Protein AF-B4JE63-F1 (afdb_monomer_lite)

Structure (mmCIF, N/CA/C/O backbone):
data_AF-B4JE63-F1
#
_entry.id   AF-B4JE63-F1
#
loop_
_atom_site.group_PDB
_atom_site.id
_atom_site.type_symbol
_atom_site.label_atom_id
_atom_site.label_alt_id
_atom_site.label_comp_id
_atom_site.label_asym_id
_atom_site.label_entity_id
_atom_site.label_seq_id
_atom_site.pdbx_PDB_ins_code
_atom_site.Cartn_x
_atom_site.Cartn_y
_atom_site.Cartn_z
_atom_site.occupancy
_atom_site.B_iso_or_equiv
_atom_site.auth_seq_id
_atom_site.auth_comp_id
_atom_site.auth_asym_id
_atom_site.auth_atom_id
_atom_site.pdbx_PDB_model_num
ATOM 1 N N . MET A 1 1 ? -32.930 36.667 77.427 1.00 35.84 1 MET A N 1
ATOM 2 C CA . MET A 1 1 ? -31.926 37.657 76.983 1.00 35.84 1 MET A CA 1
ATOM 3 C C . MET A 1 1 ? -30.829 36.898 76.261 1.00 35.84 1 MET A C 1
ATOM 5 O O . MET A 1 1 ? -30.054 36.221 76.918 1.00 35.84 1 MET A O 1
ATOM 9 N N . CYS A 1 2 ? -30.830 36.938 74.930 1.00 27.70 2 CYS A N 1
ATOM 10 C CA . CYS A 1 2 ? -29.772 36.383 74.087 1.00 27.70 2 CYS A CA 1
ATOM 11 C C . CYS A 1 2 ? -29.429 37.440 73.035 1.00 27.70 2 CYS A C 1
ATOM 13 O O . CYS A 1 2 ? -30.299 37.843 72.266 1.00 27.70 2 CYS A O 1
ATOM 15 N N . GLU A 1 3 ? -28.185 37.909 73.055 1.00 35.44 3 GLU A N 1
ATOM 16 C CA . GLU A 1 3 ? -27.579 38.720 72.002 1.00 35.44 3 GLU A CA 1
ATOM 17 C C . GLU A 1 3 ? -27.149 37.821 70.841 1.00 35.44 3 GLU A C 1
ATOM 19 O O . GLU A 1 3 ? -26.606 36.743 71.072 1.00 35.44 3 GLU A O 1
ATOM 24 N N . PHE A 1 4 ? -27.312 38.288 69.602 1.00 34.25 4 PHE A N 1
ATOM 25 C CA . PHE A 1 4 ? -26.465 37.869 68.485 1.00 34.25 4 PHE A CA 1
ATOM 26 C C . PHE A 1 4 ? -26.417 38.984 67.436 1.00 34.25 4 PHE A C 1
ATOM 28 O O . PHE A 1 4 ? -27.366 39.211 66.691 1.00 34.25 4 PHE A O 1
ATOM 35 N N . GLY A 1 5 ? -25.286 39.686 67.383 1.00 36.25 5 GLY A N 1
ATOM 36 C CA . GLY A 1 5 ? -24.879 40.435 66.202 1.00 36.25 5 GLY A CA 1
ATOM 37 C C . GLY A 1 5 ? -24.153 39.519 65.217 1.00 36.25 5 GLY A C 1
ATOM 38 O O . GLY A 1 5 ? -23.464 38.587 65.631 1.00 36.25 5 GLY A O 1
ATOM 39 N N . ARG A 1 6 ? -24.230 39.821 63.916 1.00 39.59 6 ARG A N 1
ATOM 40 C CA . ARG A 1 6 ? -23.088 39.628 63.011 1.00 39.59 6 ARG A CA 1
ATOM 41 C C . ARG A 1 6 ? -23.204 40.462 61.741 1.00 39.59 6 ARG A C 1
ATOM 43 O O . ARG A 1 6 ? -24.167 40.390 60.990 1.00 39.59 6 ARG A O 1
ATOM 50 N N . SER A 1 7 ? -22.143 41.239 61.569 1.00 36.53 7 SER A N 1
ATOM 51 C CA . SER A 1 7 ? -21.763 42.049 60.426 1.00 36.53 7 SER A CA 1
ATOM 52 C C . SER A 1 7 ? -21.379 41.177 59.224 1.00 36.53 7 SER A C 1
ATOM 54 O O . SER A 1 7 ? -20.705 40.153 59.359 1.00 36.53 7 SER A O 1
ATOM 56 N N . THR A 1 8 ? -21.817 41.625 58.052 1.00 41.09 8 THR A N 1
ATOM 57 C CA . THR A 1 8 ? -21.417 41.215 56.704 1.00 41.09 8 THR A CA 1
ATOM 58 C C . THR A 1 8 ? -19.898 41.151 56.536 1.00 41.09 8 THR A C 1
ATOM 60 O O . THR A 1 8 ? -19.200 42.147 56.714 1.00 41.09 8 THR A O 1
ATOM 63 N N . ARG A 1 9 ? -19.383 39.999 56.089 1.00 36.38 9 ARG A N 1
ATOM 64 C CA . ARG A 1 9 ? -18.057 39.890 55.467 1.00 36.38 9 ARG A CA 1
ATOM 65 C C . ARG A 1 9 ? -18.210 39.302 54.068 1.00 36.38 9 ARG A C 1
ATOM 67 O O . ARG A 1 9 ? -18.512 38.125 53.913 1.00 36.38 9 ARG A O 1
ATOM 74 N N . CYS A 1 10 ? -18.006 40.157 53.070 1.00 33.03 10 CYS A N 1
ATOM 75 C CA . CYS A 1 10 ? -17.779 39.774 51.682 1.00 33.03 10 CYS A CA 1
ATOM 76 C C . CYS A 1 10 ? -16.473 38.970 51.615 1.00 33.03 10 CYS A C 1
ATOM 78 O O . CYS A 1 10 ? -15.406 39.512 51.901 1.00 33.03 10 CYS A O 1
ATOM 80 N N . ILE A 1 11 ? -16.547 37.688 51.260 1.00 39.56 11 ILE A N 1
ATOM 81 C CA . ILE A 1 11 ? -15.373 36.899 50.884 1.00 39.56 11 ILE A CA 1
ATOM 82 C C . ILE A 1 11 ? -15.254 37.022 49.367 1.00 39.56 11 ILE A C 1
ATOM 84 O O . ILE A 1 11 ? -15.986 36.374 48.625 1.00 39.56 11 ILE A O 1
ATOM 88 N N . ILE A 1 12 ? -14.348 37.884 48.904 1.00 38.75 12 ILE A N 1
ATOM 89 C CA . ILE A 1 12 ? -13.891 37.864 47.514 1.00 38.75 12 ILE A CA 1
ATOM 90 C C . ILE A 1 12 ? -12.957 36.657 47.406 1.00 38.75 12 ILE A C 1
ATOM 92 O O . ILE A 1 12 ? -11.773 36.737 47.725 1.00 38.75 12 ILE A O 1
ATOM 96 N N . GLY A 1 13 ? -13.514 35.502 47.046 1.00 33.31 13 GLY A N 1
ATOM 97 C CA . GLY A 1 13 ? -12.731 34.327 46.689 1.00 33.31 13 GLY A CA 1
ATOM 98 C C . GLY A 1 13 ? -12.093 34.557 45.325 1.00 33.31 13 GLY A C 1
ATOM 99 O O . GLY A 1 13 ? -12.781 34.509 44.309 1.00 33.31 13 GLY A O 1
ATOM 100 N N . ALA A 1 14 ? -10.789 34.826 45.293 1.00 36.97 14 ALA A N 1
ATOM 101 C CA . ALA A 1 14 ? -10.017 34.777 44.060 1.00 36.97 14 ALA A CA 1
ATOM 102 C C . ALA A 1 14 ? -9.950 33.313 43.596 1.00 36.97 14 ALA A C 1
ATOM 104 O O . ALA A 1 14 ? -9.167 32.513 44.107 1.00 36.97 14 ALA A O 1
ATOM 105 N N . MET A 1 15 ? -10.820 32.952 42.657 1.00 33.91 15 MET A N 1
ATOM 106 C CA . MET A 1 15 ? -10.769 31.678 41.955 1.00 33.91 15 MET A CA 1
ATOM 107 C C . MET A 1 15 ? -9.581 31.741 40.989 1.00 33.91 15 MET A C 1
ATOM 109 O O . MET A 1 15 ? -9.674 32.318 39.908 1.00 33.91 15 MET A O 1
ATOM 113 N N . VAL A 1 16 ? -8.432 31.205 41.403 1.00 35.75 16 VAL A N 1
ATOM 114 C CA . VAL A 1 16 ? -7.293 30.988 40.505 1.00 35.75 16 VAL A CA 1
ATOM 115 C C . VAL A 1 16 ? -7.683 29.851 39.567 1.00 35.75 16 VAL A C 1
ATOM 117 O O . VAL A 1 16 ? -7.526 28.675 39.885 1.00 35.75 16 VAL A O 1
ATOM 120 N N . ILE A 1 17 ? -8.250 30.206 38.417 1.00 37.00 17 ILE A N 1
ATOM 121 C CA . ILE A 1 17 ? -8.388 29.285 37.294 1.00 37.00 17 ILE A CA 1
ATOM 122 C C . ILE A 1 17 ? -6.972 29.081 36.757 1.00 37.00 17 ILE A C 1
ATOM 124 O O . ILE A 1 17 ? -6.440 29.922 36.033 1.00 37.00 17 ILE A O 1
ATOM 128 N N . VAL A 1 18 ? -6.342 27.971 37.141 1.00 36.38 18 VAL A N 1
ATOM 129 C CA . VAL A 1 18 ? -5.177 27.460 36.420 1.00 36.38 18 VAL A CA 1
ATOM 130 C C . VAL A 1 18 ? -5.700 26.993 35.068 1.00 36.38 18 VAL A C 1
ATOM 132 O O . VAL A 1 18 ? -6.179 25.870 34.923 1.00 36.38 18 VAL A O 1
ATOM 135 N N . ILE A 1 19 ? -5.664 27.884 34.078 1.00 40.09 19 ILE A N 1
ATOM 136 C CA . ILE A 1 19 ? -5.787 27.498 32.676 1.00 40.09 19 ILE A CA 1
ATOM 137 C C . ILE A 1 19 ? -4.536 26.668 32.392 1.00 40.09 19 ILE A C 1
ATOM 139 O O . ILE A 1 19 ? -3.473 27.207 32.092 1.00 40.09 19 ILE A O 1
ATOM 143 N N . SER A 1 20 ? -4.635 25.348 32.563 1.00 40.28 20 SER A N 1
ATOM 144 C CA . SER A 1 20 ? -3.648 24.445 31.984 1.00 40.28 20 SER A CA 1
ATOM 145 C C . SER A 1 20 ? -3.706 24.681 30.483 1.00 40.28 20 SER A C 1
ATOM 147 O O . SER A 1 20 ? -4.731 24.430 29.853 1.00 40.28 20 SER A O 1
ATOM 149 N N . LEU A 1 21 ? -2.639 25.257 29.934 1.00 42.31 21 LEU A N 1
ATOM 150 C CA . LEU A 1 21 ? -2.463 25.486 28.507 1.00 42.31 21 LEU A CA 1
ATOM 151 C C . LEU A 1 21 ? -2.421 24.122 27.802 1.00 42.31 21 LEU A C 1
ATOM 153 O O . LEU A 1 21 ? -1.356 23.568 27.549 1.00 42.31 21 LEU A O 1
ATOM 157 N N . THR A 1 22 ? -3.583 23.565 27.474 1.00 47.81 22 THR A N 1
ATOM 158 C CA . THR A 1 22 ? -3.716 22.314 26.709 1.00 47.81 22 THR A CA 1
ATOM 159 C C . THR A 1 22 ? -3.302 22.474 25.241 1.00 47.81 22 THR A C 1
ATOM 161 O O . THR A 1 22 ? -3.228 21.489 24.513 1.00 47.81 22 THR A O 1
ATOM 164 N N . GLY A 1 23 ? -2.943 23.689 24.804 1.00 42.22 23 GLY A N 1
ATOM 165 C CA . GLY A 1 23 ? -2.419 23.955 23.460 1.00 42.22 23 GLY A CA 1
ATOM 166 C C . GLY A 1 23 ? -1.037 23.345 23.181 1.00 42.22 23 GLY A C 1
ATOM 167 O O . GLY A 1 23 ? -0.763 22.976 22.042 1.00 42.22 23 GLY A O 1
ATOM 168 N N . ALA A 1 24 ? -0.195 23.154 24.206 1.00 41.38 24 ALA A N 1
ATOM 169 C CA . ALA A 1 24 ? 1.194 22.704 24.031 1.00 41.38 24 ALA A CA 1
ATOM 170 C C . ALA A 1 24 ? 1.335 21.211 23.671 1.00 41.38 24 ALA A C 1
ATOM 172 O O . ALA A 1 24 ? 2.295 20.819 23.011 1.00 41.38 24 ALA A O 1
ATOM 173 N N . GLN A 1 25 ? 0.376 20.366 24.067 1.00 49.88 25 GLN A N 1
ATOM 174 C CA . GLN A 1 25 ? 0.436 18.930 23.764 1.00 49.88 25 GLN A CA 1
ATOM 175 C C . GLN A 1 25 ? 0.272 18.642 22.269 1.00 49.88 25 GLN A C 1
ATOM 177 O O . GLN A 1 25 ? 0.862 17.692 21.763 1.00 49.88 25 GLN A O 1
ATOM 182 N N . SER A 1 26 ? -0.513 19.452 21.550 1.00 55.81 26 SER A N 1
ATOM 183 C CA . SER A 1 26 ? -0.766 19.225 20.124 1.00 55.81 26 SER A CA 1
ATOM 184 C C . SER A 1 26 ? 0.495 19.405 19.271 1.00 55.81 26 SER A C 1
ATOM 186 O O . SER A 1 26 ? 0.793 18.533 18.460 1.00 55.81 26 SER A O 1
ATOM 188 N N . GLU A 1 27 ? 1.280 20.457 19.526 1.00 59.53 27 GLU A N 1
ATOM 189 C CA . GLU A 1 27 ? 2.520 20.747 18.795 1.00 59.53 27 GLU A CA 1
ATOM 190 C C . GLU A 1 27 ? 3.630 19.729 19.075 1.00 59.53 27 GLU A C 1
ATOM 192 O O . GLU A 1 27 ? 4.448 19.439 18.204 1.00 59.53 27 GLU A O 1
ATOM 197 N N . GLN A 1 28 ? 3.654 19.143 20.274 1.00 71.06 28 GLN A N 1
ATOM 198 C CA . GLN A 1 28 ? 4.667 18.153 20.628 1.00 71.06 28 GLN A CA 1
ATOM 199 C C . GLN A 1 28 ? 4.439 16.805 19.925 1.00 71.06 28 GLN A C 1
ATOM 201 O O . GLN A 1 28 ? 5.413 16.141 19.570 1.00 71.06 28 GLN A O 1
ATOM 206 N N . ARG A 1 29 ? 3.177 16.418 19.673 1.00 80.00 29 ARG A N 1
ATOM 207 C CA . ARG A 1 29 ? 2.824 15.128 19.040 1.00 80.00 29 ARG A CA 1
ATOM 208 C C . ARG A 1 29 ? 3.301 14.989 17.599 1.00 80.00 29 ARG A C 1
ATOM 210 O O . ARG A 1 29 ? 3.510 13.874 17.134 1.00 80.00 29 ARG A O 1
ATOM 217 N N . TYR A 1 30 ? 3.499 16.100 16.904 1.00 82.62 30 TYR A N 1
ATOM 218 C CA . TYR A 1 30 ? 4.063 16.121 15.556 1.00 82.62 30 TYR A CA 1
ATOM 219 C C . TYR A 1 30 ? 5.505 15.594 15.503 1.00 82.62 30 TYR A C 1
ATOM 221 O O . TYR A 1 30 ? 5.925 15.013 14.508 1.00 82.62 30 TYR A O 1
ATOM 229 N N . LYS A 1 31 ? 6.238 15.699 16.616 1.00 86.94 31 LYS A N 1
ATOM 230 C CA . LYS A 1 31 ? 7.612 15.195 16.751 1.00 86.94 31 LYS A CA 1
ATOM 231 C C . LYS A 1 31 ? 7.687 13.783 17.325 1.00 86.94 31 LYS A C 1
ATOM 233 O O . LYS A 1 31 ? 8.772 13.325 17.663 1.00 86.94 31 LYS A O 1
ATOM 238 N N . TRP A 1 32 ? 6.553 13.119 17.529 1.00 88.38 32 TRP A N 1
ATOM 239 C CA . TRP A 1 32 ? 6.537 11.786 18.119 1.00 88.38 32 TRP A CA 1
ATOM 240 C C . TRP A 1 32 ? 6.846 10.725 17.074 1.00 88.38 32 TRP A C 1
ATOM 242 O O . TRP A 1 32 ? 6.276 10.705 15.983 1.00 88.38 32 TRP A O 1
ATOM 252 N N . THR A 1 33 ? 7.721 9.803 17.449 1.00 89.50 33 THR A N 1
ATOM 253 C CA . THR A 1 33 ? 7.943 8.550 16.735 1.00 89.50 33 THR A CA 1
ATOM 254 C C . THR A 1 33 ? 6.790 7.574 16.998 1.00 89.50 33 THR A C 1
ATOM 256 O O . THR A 1 33 ? 5.960 7.778 17.888 1.00 89.50 33 THR A O 1
ATOM 259 N N . THR A 1 34 ? 6.756 6.453 16.269 1.00 86.31 34 THR A N 1
ATOM 260 C CA . THR A 1 34 ? 5.871 5.322 16.606 1.00 86.31 34 THR A CA 1
ATOM 261 C C . THR A 1 34 ? 6.030 4.894 18.069 1.00 86.31 34 THR A C 1
ATOM 263 O O . THR A 1 34 ? 5.040 4.618 18.738 1.00 86.31 34 THR A O 1
ATOM 266 N N . MET A 1 35 ? 7.258 4.896 18.590 1.00 88.44 35 MET A N 1
ATOM 267 C CA . MET A 1 35 ? 7.559 4.459 19.954 1.00 88.44 35 MET A CA 1
ATOM 268 C C . MET A 1 35 ? 6.982 5.404 21.003 1.00 88.44 35 MET A C 1
ATOM 270 O O . MET A 1 35 ? 6.380 4.943 21.970 1.00 88.44 35 MET A O 1
ATOM 274 N N . ASP A 1 36 ? 7.110 6.714 20.786 1.00 90.38 36 ASP A N 1
ATOM 275 C CA . ASP A 1 36 ? 6.556 7.726 21.691 1.00 90.38 36 ASP A CA 1
ATOM 276 C C . ASP A 1 36 ? 5.028 7.597 21.781 1.00 90.38 36 ASP A C 1
ATOM 278 O O . ASP A 1 36 ? 4.458 7.649 22.871 1.00 90.38 36 ASP A O 1
ATOM 282 N N . TRP A 1 37 ? 4.365 7.335 20.646 1.00 87.56 37 TRP A N 1
ATOM 283 C CA . TRP A 1 37 ? 2.929 7.051 20.605 1.00 87.56 37 TRP A CA 1
ATOM 284 C C . TRP A 1 37 ? 2.556 5.793 21.392 1.00 87.56 37 TRP A C 1
ATOM 286 O O . TRP A 1 37 ? 1.633 5.838 22.204 1.00 87.56 37 TRP A O 1
ATOM 296 N N . LEU A 1 38 ? 3.268 4.682 21.191 1.00 86.94 38 LEU A N 1
ATOM 297 C CA . LEU A 1 38 ? 2.986 3.423 21.889 1.00 86.94 38 LEU A CA 1
ATOM 298 C C . LEU A 1 38 ? 3.205 3.541 23.401 1.00 86.94 38 LEU A C 1
ATOM 300 O O . LEU A 1 38 ? 2.394 3.040 24.179 1.00 86.94 38 LEU A O 1
ATOM 304 N N . GLN A 1 39 ? 4.258 4.242 23.823 1.00 88.38 39 GLN A N 1
ATOM 305 C CA . GLN A 1 39 ? 4.526 4.519 25.235 1.00 88.38 39 GLN A CA 1
ATOM 306 C C . GLN A 1 39 ? 3.449 5.414 25.847 1.00 88.38 39 GLN A C 1
ATOM 308 O O . GLN A 1 39 ? 2.951 5.115 26.931 1.00 88.38 39 GLN A O 1
ATOM 313 N N . HIS A 1 40 ? 3.049 6.478 25.147 1.00 85.31 40 HIS A N 1
ATOM 314 C CA . HIS A 1 40 ? 2.002 7.384 25.613 1.00 85.31 40 HIS A CA 1
ATOM 315 C C . HIS A 1 40 ? 0.646 6.683 25.771 1.00 85.31 40 HIS A C 1
ATOM 317 O O . HIS A 1 40 ? -0.075 6.948 26.730 1.00 85.31 40 HIS A O 1
ATOM 323 N N . LEU A 1 41 ? 0.316 5.767 24.857 1.00 83.62 41 LEU A N 1
ATOM 324 C CA . LEU A 1 41 ? -0.905 4.956 24.903 1.00 83.62 41 LEU A CA 1
ATOM 325 C C . LEU A 1 41 ? -0.799 3.743 25.840 1.00 83.62 41 LEU A C 1
ATOM 327 O O . LEU A 1 41 ? -1.762 2.990 25.971 1.00 83.62 41 LEU A O 1
ATOM 331 N N . ASN A 1 42 ? 0.348 3.552 26.499 1.00 86.38 42 ASN A N 1
ATOM 332 C CA . ASN A 1 42 ? 0.624 2.420 27.380 1.00 86.38 42 ASN A CA 1
ATOM 333 C C . ASN A 1 42 ? 0.420 1.050 26.693 1.00 86.38 42 ASN A C 1
ATOM 335 O O . ASN A 1 42 ? -0.054 0.088 27.300 1.00 86.38 42 ASN A O 1
ATOM 339 N N . TYR A 1 43 ? 0.777 0.956 25.409 1.00 83.19 43 TYR A N 1
ATOM 340 C CA . TYR A 1 43 ? 0.741 -0.292 24.651 1.00 83.19 43 TYR A CA 1
ATOM 341 C C . TYR A 1 43 ? 2.043 -1.076 24.813 1.00 83.19 43 TYR A C 1
ATOM 343 O O . TYR A 1 43 ? 3.147 -0.557 24.623 1.00 83.19 43 TYR A O 1
ATOM 351 N N . SER A 1 44 ? 1.904 -2.367 25.129 1.00 87.25 44 SER A N 1
ATOM 352 C CA . SER A 1 44 ? 3.026 -3.304 25.088 1.00 87.25 44 SER A CA 1
ATOM 353 C C . SER A 1 44 ? 3.528 -3.423 23.653 1.00 87.25 44 SER A C 1
ATOM 355 O O . SER A 1 44 ? 2.732 -3.589 22.727 1.00 87.25 44 SER A O 1
ATOM 357 N N . HIS A 1 45 ? 4.841 -3.316 23.473 1.00 87.06 45 HIS A N 1
ATOM 358 C CA . HIS A 1 45 ? 5.463 -3.330 22.160 1.00 87.06 45 HIS A CA 1
ATOM 359 C C . HIS A 1 45 ? 6.890 -3.878 22.220 1.00 87.06 45 HIS A C 1
ATOM 361 O O . HIS A 1 45 ? 7.566 -3.819 23.247 1.00 87.06 45 HIS A O 1
ATOM 367 N N . GLU A 1 46 ? 7.343 -4.401 21.089 1.00 88.88 46 GLU A N 1
ATOM 368 C CA . GLU A 1 46 ? 8.683 -4.931 20.873 1.00 88.88 46 GLU A CA 1
ATOM 369 C C . GLU A 1 46 ? 9.237 -4.365 19.563 1.00 88.88 46 GLU A C 1
ATOM 371 O O . GLU A 1 46 ? 8.515 -4.265 18.567 1.00 88.88 46 GLU A O 1
ATOM 376 N N . VAL A 1 47 ? 10.533 -4.054 19.549 1.00 88.06 47 VAL A N 1
ATOM 377 C CA . VAL A 1 47 ? 11.251 -3.627 18.344 1.00 88.06 47 VAL A CA 1
ATOM 378 C C . VAL A 1 47 ? 12.211 -4.727 17.932 1.00 88.06 47 VAL A C 1
ATOM 380 O O . VAL A 1 47 ? 13.049 -5.155 18.725 1.00 88.06 47 VAL A O 1
ATOM 383 N N . HIS A 1 48 ? 12.110 -5.158 16.680 1.00 86.25 48 HIS A N 1
ATOM 384 C CA . HIS A 1 48 ? 12.970 -6.186 16.106 1.00 86.25 48 HIS A CA 1
ATOM 385 C C . HIS A 1 48 ? 13.745 -5.598 14.931 1.00 86.25 48 HIS A C 1
ATOM 387 O O . HIS A 1 48 ? 13.146 -5.156 13.954 1.00 86.25 48 HIS A O 1
ATOM 393 N N . ASN A 1 49 ? 15.074 -5.611 15.010 1.00 90.38 49 ASN A N 1
ATOM 394 C CA . ASN A 1 49 ? 15.935 -5.262 13.881 1.00 90.38 49 ASN A CA 1
ATOM 395 C C . ASN A 1 49 ? 16.321 -6.552 13.153 1.00 90.38 49 ASN A C 1
ATOM 397 O O . ASN A 1 49 ? 16.883 -7.464 13.761 1.00 90.38 49 ASN A O 1
ATOM 401 N N . VAL A 1 50 ? 16.004 -6.635 11.864 1.00 86.44 50 VAL A N 1
ATOM 402 C CA . VAL A 1 50 ? 16.166 -7.837 11.043 1.00 86.44 50 VAL A CA 1
ATOM 403 C C . VAL A 1 50 ? 16.963 -7.489 9.797 1.00 86.44 50 VAL A C 1
ATOM 405 O O . VAL A 1 50 ? 16.650 -6.525 9.106 1.00 86.44 50 VAL A O 1
ATOM 408 N N . THR A 1 51 ? 17.967 -8.301 9.478 1.00 88.50 51 THR A N 1
ATOM 409 C CA . THR A 1 51 ? 18.616 -8.269 8.165 1.00 88.50 51 THR A CA 1
ATOM 410 C C . THR A 1 51 ? 17.972 -9.328 7.278 1.00 88.50 51 THR A C 1
ATOM 412 O O . THR A 1 51 ? 17.957 -10.507 7.637 1.00 88.50 51 THR A O 1
ATOM 415 N N . SER A 1 52 ? 17.412 -8.925 6.141 1.00 83.88 52 SER A N 1
ATOM 416 C CA . SER A 1 52 ? 16.849 -9.853 5.162 1.00 83.88 52 SER A CA 1
ATOM 417 C C . SER A 1 52 ? 17.951 -10.650 4.449 1.00 83.88 52 SER A C 1
ATOM 419 O O . SER A 1 52 ? 19.127 -10.284 4.477 1.00 83.88 52 SER A O 1
ATOM 421 N N . ALA A 1 53 ? 17.584 -11.755 3.792 1.00 90.50 53 ALA A N 1
ATOM 422 C CA . ALA A 1 53 ? 18.546 -12.618 3.094 1.00 90.50 53 ALA A CA 1
ATOM 423 C C . ALA A 1 53 ? 19.300 -11.897 1.957 1.00 90.50 53 ALA A C 1
ATOM 425 O O . ALA A 1 53 ? 20.429 -12.255 1.636 1.00 90.50 53 ALA A O 1
ATOM 426 N N . ASP A 1 54 ? 18.681 -10.873 1.375 1.00 81.56 54 ASP A N 1
ATOM 427 C CA . ASP A 1 54 ? 19.227 -9.978 0.353 1.00 81.56 54 ASP A CA 1
ATOM 428 C C . ASP A 1 54 ? 19.914 -8.724 0.936 1.00 81.56 54 ASP A C 1
ATOM 430 O O . ASP A 1 54 ? 20.341 -7.847 0.188 1.00 81.56 54 ASP A O 1
ATOM 434 N N . GLY A 1 55 ? 20.092 -8.655 2.260 1.00 83.69 55 GLY A N 1
ATOM 435 C CA . GLY A 1 55 ? 20.956 -7.679 2.932 1.00 83.69 55 GLY A CA 1
ATOM 436 C C . GLY A 1 55 ? 20.289 -6.365 3.346 1.00 83.69 55 GLY A C 1
ATOM 437 O O . GLY A 1 55 ? 20.979 -5.481 3.861 1.00 83.69 55 GLY A O 1
ATOM 438 N N . TYR A 1 56 ? 18.973 -6.218 3.173 1.00 80.38 56 TYR A N 1
ATOM 439 C CA . TYR A 1 56 ? 18.247 -5.045 3.661 1.00 80.38 56 TYR A CA 1
ATOM 440 C C . TYR A 1 56 ? 18.115 -5.077 5.182 1.00 80.38 56 TYR A C 1
ATOM 442 O O . TYR A 1 56 ? 17.817 -6.107 5.782 1.00 80.38 56 TYR A O 1
ATOM 450 N N . GLN A 1 57 ? 18.316 -3.918 5.804 1.00 83.44 57 GLN A N 1
ATOM 451 C CA . GLN A 1 57 ? 18.113 -3.721 7.236 1.00 83.44 57 GLN A CA 1
ATOM 452 C C . GLN A 1 57 ? 16.694 -3.209 7.468 1.00 83.44 57 GLN A C 1
ATOM 454 O O . GLN A 1 57 ? 16.337 -2.126 7.006 1.00 83.44 57 GLN A O 1
ATOM 459 N N . LEU A 1 58 ? 15.891 -3.997 8.172 1.00 84.81 58 LEU A N 1
ATOM 460 C CA . LEU A 1 58 ? 14.491 -3.725 8.460 1.00 84.81 58 LEU A CA 1
ATOM 461 C C . LEU A 1 58 ? 14.305 -3.554 9.965 1.00 84.81 58 LEU A C 1
ATOM 463 O O . LEU A 1 58 ? 14.874 -4.302 10.760 1.00 84.81 58 LEU A O 1
ATOM 467 N N . GLN A 1 59 ? 13.461 -2.606 10.355 1.00 86.81 59 GLN A N 1
ATOM 468 C CA . GLN A 1 59 ? 12.954 -2.509 11.717 1.00 86.81 59 GLN A CA 1
ATOM 469 C C . GLN A 1 59 ? 11.470 -2.869 11.717 1.00 86.81 59 GLN A C 1
ATOM 471 O O . GLN A 1 59 ? 10.683 -2.293 10.970 1.00 86.81 59 GLN A O 1
ATOM 476 N N . LEU A 1 60 ? 11.093 -3.823 12.562 1.00 87.81 60 LEU A N 1
ATOM 477 C CA . LEU A 1 60 ? 9.722 -4.282 12.735 1.00 87.81 60 LEU A CA 1
ATOM 478 C C . LEU A 1 60 ? 9.217 -3.878 14.118 1.00 87.81 60 LEU A C 1
ATOM 480 O O . LEU A 1 60 ? 9.886 -4.103 15.128 1.00 87.81 60 LEU A O 1
ATOM 484 N N . GLN A 1 61 ? 8.012 -3.316 14.143 1.00 87.31 61 GLN A N 1
ATOM 485 C CA . GLN A 1 61 ? 7.274 -2.974 15.355 1.00 87.31 61 GLN A CA 1
ATOM 486 C C . GLN A 1 61 ? 6.246 -4.074 15.620 1.00 87.31 61 GLN A C 1
ATOM 488 O O . GLN A 1 61 ? 5.402 -4.352 14.766 1.00 87.31 61 GLN A O 1
ATOM 493 N N . ARG A 1 62 ? 6.321 -4.729 16.781 1.00 87.38 62 ARG A N 1
ATOM 494 C CA . ARG A 1 62 ? 5.402 -5.808 17.164 1.00 87.38 62 ARG A CA 1
ATOM 495 C C . ARG A 1 62 ? 4.590 -5.410 18.388 1.00 87.38 62 ARG A C 1
ATOM 497 O O . ARG A 1 62 ? 5.156 -5.080 19.421 1.00 87.38 62 ARG A O 1
ATOM 504 N N . LEU A 1 63 ? 3.268 -5.532 18.284 1.00 89.50 63 LEU A N 1
ATOM 505 C CA . LEU A 1 63 ? 2.326 -5.366 19.393 1.00 89.50 63 LEU A CA 1
ATOM 506 C C . LEU A 1 63 ? 1.877 -6.757 19.886 1.00 89.50 63 LEU A C 1
ATOM 508 O O . LEU A 1 63 ? 1.000 -7.368 19.267 1.00 89.50 63 LEU A O 1
ATOM 512 N N . PRO A 1 64 ? 2.507 -7.332 20.933 1.00 86.50 64 PRO A N 1
ATOM 513 C CA . PRO A 1 64 ? 2.175 -8.668 21.418 1.00 86.50 64 PRO A CA 1
ATOM 514 C C . PRO A 1 64 ? 0.732 -8.758 21.920 1.00 86.50 64 PRO A C 1
ATOM 516 O O . PRO A 1 64 ? 0.306 -7.998 22.787 1.00 86.50 64 PRO A O 1
ATOM 519 N N . ARG A 1 65 ? -0.001 -9.768 21.440 1.00 83.75 65 ARG A N 1
ATOM 520 C CA . ARG A 1 65 ? -1.333 -10.113 21.948 1.00 83.75 65 ARG A CA 1
ATOM 521 C C . ARG A 1 65 ? -1.478 -11.633 22.042 1.00 83.75 65 ARG A C 1
ATOM 523 O O . ARG A 1 65 ? -1.481 -12.331 21.028 1.00 83.75 65 ARG A O 1
ATOM 530 N N . VAL A 1 66 ? -1.524 -12.159 23.267 1.00 85.19 66 VAL A N 1
ATOM 531 C CA . VAL A 1 66 ? -1.562 -13.611 23.523 1.00 85.19 66 VAL A CA 1
ATOM 532 C C . VAL A 1 66 ? -2.877 -14.194 23.003 1.00 85.19 66 VAL A C 1
ATOM 534 O O . VAL A 1 66 ? -3.945 -13.668 23.290 1.00 85.19 66 VAL A O 1
ATOM 537 N N . GLY A 1 67 ? -2.797 -15.274 22.221 1.00 85.50 67 GLY A N 1
ATOM 538 C CA . GLY A 1 67 ? -3.966 -15.950 21.644 1.00 85.50 67 GLY A CA 1
ATOM 539 C C . GLY A 1 67 ? -4.569 -15.271 20.407 1.00 85.50 67 GLY A C 1
ATOM 540 O O . GLY A 1 67 ? -5.465 -15.842 19.788 1.00 85.50 67 GLY A O 1
ATOM 541 N N . ALA A 1 68 ? -4.074 -14.095 20.009 1.00 83.94 68 ALA A N 1
ATOM 542 C CA . ALA A 1 68 ? -4.537 -13.405 18.811 1.00 83.94 68 ALA A CA 1
ATOM 543 C C . ALA A 1 68 ? -3.878 -13.952 17.537 1.00 83.94 68 ALA A C 1
ATOM 545 O O . ALA A 1 68 ? -2.756 -14.465 17.555 1.00 83.94 68 ALA A O 1
ATOM 546 N N . ARG A 1 69 ? -4.567 -13.795 16.403 1.00 81.12 69 ARG A N 1
ATOM 547 C CA . ARG A 1 69 ? -3.993 -14.083 15.083 1.00 81.12 69 ARG A CA 1
ATOM 548 C C . ARG A 1 69 ? -3.026 -12.958 14.693 1.00 81.12 69 ARG A C 1
ATOM 550 O O . ARG A 1 69 ? -3.403 -11.793 14.814 1.00 81.12 69 ARG A O 1
ATOM 557 N N . PRO A 1 70 ? -1.803 -13.272 14.235 1.00 85.12 70 PRO A N 1
ATOM 558 C CA . PRO A 1 70 ? -0.860 -12.248 13.812 1.00 85.12 70 PRO A CA 1
ATOM 559 C C . PRO A 1 70 ? -1.331 -11.588 12.513 1.00 85.12 70 PRO A C 1
ATOM 561 O O . PRO A 1 70 ? -1.753 -12.269 11.578 1.00 85.12 70 PRO A O 1
ATOM 564 N N . VAL A 1 71 ? -1.219 -10.263 12.456 1.00 86.06 71 VAL A N 1
ATOM 565 C CA . VAL A 1 71 ? -1.486 -9.444 11.269 1.00 86.06 71 VAL A CA 1
ATOM 566 C C . VAL A 1 71 ? -0.237 -8.618 10.998 1.00 86.06 71 VAL A C 1
ATOM 568 O O . VAL A 1 71 ? 0.309 -8.006 11.914 1.00 86.06 71 VAL A O 1
ATOM 571 N N . LEU A 1 72 ? 0.226 -8.624 9.748 1.00 88.00 72 LEU A N 1
ATOM 572 C CA . LEU A 1 72 ? 1.314 -7.763 9.301 1.00 88.00 72 LEU A CA 1
ATOM 573 C C . LEU A 1 72 ? 0.719 -6.530 8.622 1.00 88.00 72 LEU A C 1
ATOM 575 O O . LEU A 1 72 ? 0.023 -6.659 7.616 1.00 88.00 72 LEU A O 1
ATOM 579 N N . LEU A 1 73 ? 1.022 -5.351 9.159 1.00 88.50 73 LEU A N 1
ATOM 580 C CA . LEU A 1 73 ? 0.688 -4.071 8.546 1.00 88.50 73 LEU A CA 1
ATOM 581 C C . LEU A 1 73 ? 1.938 -3.498 7.880 1.00 88.50 73 LEU A C 1
ATOM 583 O O . LEU A 1 73 ? 2.970 -3.319 8.525 1.00 88.50 73 LEU A O 1
ATOM 587 N N . VAL A 1 74 ? 1.838 -3.210 6.586 1.00 87.25 74 VAL A N 1
ATOM 588 C CA . VAL A 1 74 ? 2.912 -2.597 5.799 1.00 87.25 74 VAL A CA 1
ATOM 589 C C . VAL A 1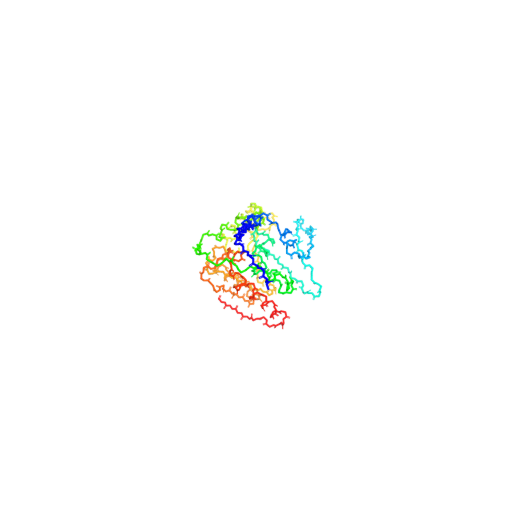 74 ? 2.399 -1.258 5.301 1.00 87.25 74 VAL A C 1
ATOM 591 O O . VAL A 1 74 ? 1.3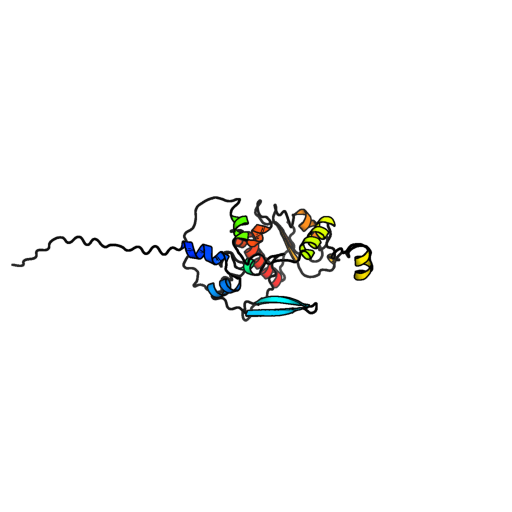58 -1.193 4.653 1.00 87.25 74 VAL A O 1
ATOM 594 N N . HIS A 1 75 ? 3.098 -0.183 5.649 1.00 84.94 75 HIS A N 1
ATOM 595 C CA . HIS A 1 75 ? 2.750 1.153 5.180 1.00 84.94 75 HIS A CA 1
ATOM 596 C C . HIS A 1 75 ? 3.034 1.307 3.677 1.00 84.94 75 HIS A C 1
ATOM 598 O O . HIS A 1 75 ? 3.761 0.519 3.072 1.00 84.94 75 HIS A O 1
ATOM 604 N N . GLY A 1 76 ? 2.480 2.361 3.076 1.00 83.38 76 GLY A N 1
ATOM 605 C CA . GLY A 1 76 ? 2.759 2.716 1.687 1.00 83.38 76 GLY A CA 1
ATOM 606 C C . GLY A 1 76 ? 4.198 3.190 1.456 1.00 83.38 76 GLY A C 1
ATOM 607 O O . GLY A 1 76 ? 4.975 3.399 2.392 1.00 83.38 76 GLY A O 1
ATOM 608 N N . LEU A 1 77 ? 4.534 3.383 0.183 1.00 81.62 77 LEU A N 1
ATOM 609 C CA . LEU A 1 77 ? 5.811 3.929 -0.271 1.00 81.62 77 LEU A CA 1
ATOM 610 C C . LEU A 1 77 ? 6.144 5.249 0.453 1.00 81.62 77 LEU A C 1
ATOM 612 O O . LEU A 1 77 ? 5.286 6.122 0.559 1.00 81.62 77 LEU A O 1
ATOM 616 N N . LEU A 1 78 ? 7.381 5.385 0.948 1.00 81.25 78 LEU A N 1
ATOM 617 C CA . LEU A 1 78 ? 7.864 6.505 1.782 1.00 81.25 78 LEU A CA 1
ATOM 618 C C . LEU A 1 78 ? 7.134 6.702 3.122 1.00 81.25 78 LEU A C 1
ATOM 620 O O . LEU A 1 78 ? 7.430 7.656 3.831 1.00 81.25 78 LEU A O 1
ATOM 624 N N . GLY A 1 79 ? 6.188 5.840 3.489 1.00 80.69 79 GLY A N 1
ATOM 625 C CA . GLY A 1 79 ? 5.498 5.919 4.771 1.00 80.69 79 GLY A CA 1
ATOM 626 C C . GLY A 1 79 ? 6.329 5.386 5.939 1.00 80.69 79 GLY A C 1
ATOM 627 O O . GLY A 1 79 ? 7.470 4.935 5.802 1.00 80.69 79 GLY A O 1
ATOM 628 N N . SER A 1 80 ? 5.718 5.396 7.115 1.00 85.75 80 SER A N 1
ATOM 629 C CA . SER A 1 80 ? 6.235 4.727 8.302 1.00 85.75 80 SER A CA 1
ATOM 630 C C . SER A 1 80 ? 5.112 4.047 9.074 1.00 85.75 80 SER A C 1
ATOM 632 O O . SER A 1 80 ? 3.926 4.259 8.806 1.00 85.75 80 SER A O 1
ATOM 634 N N . SER A 1 81 ? 5.476 3.241 10.073 1.00 85.25 81 SER A N 1
ATOM 635 C CA . SER A 1 81 ? 4.514 2.649 11.009 1.00 85.25 81 SER A CA 1
ATOM 636 C C . SER A 1 81 ? 3.689 3.694 11.767 1.00 85.25 81 SER A C 1
ATOM 638 O O . SER A 1 81 ? 2.649 3.357 12.324 1.00 85.25 81 SER A O 1
ATOM 640 N N . LEU A 1 82 ? 4.112 4.964 11.785 1.00 86.69 82 LEU A N 1
ATOM 641 C CA . LEU A 1 82 ? 3.382 6.049 12.436 1.00 86.69 82 LEU A CA 1
ATOM 642 C C . LEU A 1 82 ? 2.004 6.289 11.806 1.00 86.69 82 LEU A C 1
ATOM 644 O O . LEU A 1 82 ? 1.080 6.656 12.530 1.00 86.69 82 LEU A O 1
ATOM 648 N N . GLY A 1 83 ? 1.838 6.017 10.505 1.00 84.25 83 GLY A N 1
ATOM 649 C CA . GLY A 1 83 ? 0.554 6.173 9.809 1.00 84.25 83 GLY A CA 1
ATOM 650 C C . GLY A 1 83 ? -0.577 5.322 10.397 1.00 84.25 83 GLY A C 1
ATOM 651 O O . GLY A 1 83 ? -1.744 5.669 10.258 1.00 84.25 83 GLY A O 1
ATOM 652 N N . TRP A 1 84 ? -0.244 4.251 11.122 1.00 85.81 84 TRP A N 1
ATOM 653 C CA . TRP A 1 84 ? -1.225 3.402 11.799 1.00 85.81 84 TRP A CA 1
ATOM 654 C C . TRP A 1 84 ? -1.651 3.922 13.173 1.00 85.81 84 TRP A C 1
ATOM 656 O O . TRP A 1 84 ? -2.584 3.368 13.744 1.00 85.81 84 TRP A O 1
ATOM 666 N N . LEU A 1 85 ? -0.992 4.963 13.705 1.00 84.50 85 LEU A N 1
ATOM 667 C CA . LEU A 1 85 ? -1.138 5.421 15.093 1.00 84.50 85 LEU A CA 1
ATOM 668 C C . LEU A 1 85 ? -1.413 6.921 15.238 1.00 84.50 85 LEU A C 1
ATOM 670 O O . LEU A 1 85 ? -2.144 7.300 16.154 1.00 84.50 85 LEU A O 1
ATOM 674 N N . CYS A 1 86 ? -0.878 7.777 14.363 1.00 80.50 86 CYS A N 1
ATOM 675 C CA . CYS A 1 86 ? -0.807 9.228 14.588 1.00 80.50 86 CYS A CA 1
ATOM 676 C C . CYS A 1 86 ? -2.152 9.963 14.667 1.00 80.50 86 CYS A C 1
ATOM 678 O O . CYS A 1 86 ? -2.193 11.088 15.170 1.00 80.50 86 CYS A O 1
ATOM 680 N N . LEU A 1 87 ? -3.249 9.336 14.230 1.00 79.75 87 LEU A N 1
ATOM 681 C CA . LEU A 1 87 ? -4.611 9.867 14.369 1.00 79.75 87 LEU A CA 1
ATOM 682 C C . LEU A 1 87 ? -5.240 9.603 15.748 1.00 79.75 87 LEU A C 1
ATOM 684 O O . LEU A 1 87 ? -6.347 10.073 16.027 1.00 79.75 87 LEU A O 1
ATOM 688 N N . GLY A 1 88 ? -4.524 8.890 16.618 1.00 77.69 88 GLY A N 1
ATOM 689 C CA . GLY A 1 88 ? -4.947 8.515 17.960 1.00 77.69 88 GLY A CA 1
ATOM 690 C C . GLY A 1 88 ? -5.996 7.391 18.006 1.00 77.69 88 GLY A C 1
ATOM 691 O O . GLY A 1 88 ? -6.543 6.990 16.975 1.00 77.69 88 GLY A O 1
ATOM 692 N N . PRO A 1 89 ? -6.321 6.888 19.213 1.00 75.12 89 PRO A N 1
ATOM 693 C CA . PRO A 1 89 ? -7.117 5.670 19.382 1.00 75.12 89 PRO A CA 1
ATOM 694 C C . PRO A 1 89 ? -8.528 5.732 18.786 1.00 75.12 89 PRO A C 1
ATOM 696 O O . PRO A 1 89 ? -9.085 4.745 18.341 1.00 75.12 89 PRO A O 1
ATOM 699 N N . SER A 1 90 ? -9.140 6.910 18.711 1.00 74.81 90 SER A N 1
ATOM 700 C CA . SER A 1 90 ? -10.490 7.029 18.148 1.00 74.81 90 SER A CA 1
ATOM 701 C C . SER A 1 90 ? -10.560 6.841 16.626 1.00 74.81 90 SER A C 1
ATOM 703 O O . SER A 1 90 ? -11.661 6.849 16.082 1.00 74.81 90 SER A O 1
ATOM 705 N N . LYS A 1 91 ? -9.420 6.785 15.921 1.00 77.12 91 LYS A N 1
ATOM 706 C CA . LYS A 1 91 ? -9.362 6.841 14.446 1.00 77.12 91 LYS A CA 1
ATOM 707 C C . LYS A 1 91 ? -8.376 5.854 13.818 1.00 77.12 91 LYS A C 1
ATOM 709 O O . LYS A 1 91 ? -8.649 5.314 12.748 1.00 77.12 91 LYS A O 1
ATOM 714 N N . SER A 1 92 ? -7.239 5.650 14.469 1.00 79.19 92 SER A N 1
ATOM 715 C CA . SER A 1 92 ? -6.158 4.765 14.038 1.00 79.19 92 SER A CA 1
ATOM 716 C C . SER A 1 92 ? -6.578 3.290 13.993 1.00 79.19 92 SER A C 1
ATOM 718 O O . SER A 1 92 ? -7.399 2.857 14.796 1.00 79.19 92 SER A O 1
ATOM 720 N N . LEU A 1 93 ? -6.003 2.511 13.066 1.00 72.44 93 LEU A N 1
ATOM 721 C CA . LEU A 1 93 ? -6.344 1.092 12.865 1.00 72.44 93 LEU A CA 1
ATOM 722 C C . LEU A 1 93 ? -5.963 0.215 14.073 1.00 72.44 93 LEU A C 1
ATOM 724 O O . LEU A 1 93 ? -6.676 -0.731 14.390 1.00 72.44 93 LEU A O 1
ATOM 728 N N . ASP A 1 94 ? -4.880 0.557 14.778 1.00 60.66 94 ASP A N 1
ATOM 729 C CA . ASP A 1 94 ? -4.366 -0.221 15.918 1.00 60.66 94 ASP A CA 1
ATOM 730 C C . ASP A 1 94 ? -5.133 -0.009 17.233 1.00 60.66 94 ASP A C 1
ATOM 732 O O . ASP A 1 94 ? -4.794 -0.591 18.268 1.00 60.66 94 ASP A O 1
ATOM 736 N N . ALA A 1 95 ? -6.203 0.780 17.211 1.00 50.97 95 ALA A N 1
ATOM 737 C CA . ALA A 1 95 ? -7.052 0.982 18.367 1.00 50.97 95 ALA A CA 1
ATOM 738 C C . ALA A 1 95 ? -8.087 -0.139 18.490 1.00 50.97 95 ALA A C 1
ATOM 740 O O . ALA A 1 95 ? -9.262 0.017 18.166 1.00 50.97 95 ALA A O 1
ATOM 741 N N . GLY A 1 96 ? -7.630 -1.304 18.944 1.00 44.69 96 GLY A N 1
ATOM 742 C CA . GLY A 1 96 ? -8.538 -2.365 19.359 1.00 44.69 96 GLY A CA 1
ATOM 743 C C . GLY A 1 96 ? -9.418 -1.884 20.515 1.00 44.69 96 GLY A C 1
ATOM 744 O O . GLY A 1 96 ? -8.902 -1.380 21.512 1.00 44.69 96 GLY A O 1
ATOM 745 N N . GLU A 1 97 ? -10.729 -2.098 20.393 1.00 47.56 97 GLU A N 1
ATOM 746 C CA . GLU A 1 97 ? -11.750 -1.777 21.405 1.00 47.56 97 GLU A CA 1
ATOM 747 C C . GLU A 1 97 ? -11.526 -2.473 22.767 1.00 47.56 97 GLU A C 1
ATOM 749 O O . GLU A 1 97 ? -12.128 -2.077 23.760 1.00 47.56 97 GLU A O 1
ATOM 754 N N . ASP A 1 98 ? -10.586 -3.421 22.861 1.00 41.88 98 ASP A N 1
ATOM 755 C CA . ASP A 1 98 ? -10.288 -4.169 24.090 1.00 41.88 98 ASP A CA 1
ATOM 756 C C . ASP A 1 98 ? -8.962 -3.787 24.777 1.00 41.88 98 ASP A C 1
ATOM 758 O O . ASP A 1 98 ? -8.635 -4.316 25.842 1.00 41.88 98 ASP A O 1
ATOM 762 N N . ALA A 1 99 ? -8.188 -2.845 24.228 1.00 36.81 99 ALA A N 1
ATOM 763 C CA . ALA A 1 99 ? -6.988 -2.314 24.882 1.00 36.81 99 ALA A CA 1
ATOM 764 C C . ALA A 1 99 ? -7.316 -1.030 25.661 1.00 36.81 99 ALA A C 1
ATOM 766 O O . ALA A 1 99 ? -6.815 0.050 25.357 1.00 36.81 99 ALA A O 1
ATOM 767 N N . GLY A 1 100 ? -8.171 -1.174 26.677 1.00 31.88 100 GLY A N 1
ATOM 768 C CA . GLY A 1 100 ? -8.412 -0.151 27.693 1.00 31.88 100 GLY A CA 1
ATOM 769 C C . GLY A 1 100 ? -9.782 0.512 27.609 1.00 31.88 100 GLY A C 1
ATOM 770 O O . GLY A 1 100 ? -9.890 1.687 27.264 1.00 31.88 100 GLY A O 1
ATOM 771 N N . ALA A 1 101 ? -10.806 -0.184 28.103 1.00 32.78 101 ALA A N 1
ATOM 772 C CA . ALA A 1 101 ? -12.082 0.400 28.527 1.00 32.78 101 ALA A CA 1
ATOM 773 C C . ALA A 1 101 ? -11.954 1.402 29.711 1.00 32.78 101 ALA A C 1
ATOM 775 O O . ALA A 1 101 ? -12.915 1.623 30.436 1.00 32.78 101 ALA A O 1
ATOM 776 N N . ASP A 1 102 ? -10.787 2.031 29.894 1.00 29.55 102 ASP A N 1
ATOM 777 C CA . ASP A 1 102 ? -10.520 3.059 30.909 1.00 29.55 102 ASP A CA 1
ATOM 778 C C . ASP A 1 102 ? -9.744 4.279 30.353 1.00 29.55 102 ASP A C 1
ATOM 780 O O . ASP A 1 102 ? -9.281 5.137 31.100 1.00 29.55 102 ASP A O 1
ATOM 784 N N . ALA A 1 103 ? -9.642 4.412 29.021 1.00 30.89 103 ALA A N 1
ATOM 785 C CA . ALA A 1 103 ? -9.150 5.623 28.341 1.00 30.89 103 ALA A CA 1
ATOM 786 C C . ALA A 1 103 ? -10.256 6.356 27.548 1.00 30.89 103 ALA A C 1
ATOM 788 O O . ALA A 1 103 ? -9.978 7.154 26.656 1.00 30.89 103 ALA A O 1
ATOM 789 N N . ALA A 1 104 ? -11.527 6.102 27.881 1.00 29.16 104 ALA A N 1
ATOM 790 C CA . ALA A 1 104 ? -12.702 6.725 27.260 1.00 29.16 104 ALA A CA 1
ATOM 791 C C . ALA A 1 104 ? -13.235 7.956 28.025 1.00 29.16 104 ALA A C 1
ATOM 793 O O . ALA A 1 104 ? -14.360 8.396 27.796 1.00 29.16 104 ALA A O 1
ATOM 794 N N . ALA A 1 105 ? -12.440 8.555 28.914 1.00 29.03 105 ALA A N 1
ATOM 795 C CA . ALA A 1 105 ? -12.842 9.731 29.681 1.00 29.03 105 ALA A CA 1
ATOM 796 C C . ALA A 1 105 ? -11.863 10.894 29.490 1.00 29.03 105 ALA A C 1
ATOM 798 O O . ALA A 1 105 ? -11.169 11.259 30.429 1.00 29.03 105 ALA A O 1
ATOM 799 N N . GLN A 1 106 ? -11.805 11.454 28.274 1.00 27.05 106 GLN A N 1
ATOM 800 C CA . GLN A 1 106 ? -11.459 12.858 27.970 1.00 27.05 106 GLN A CA 1
ATOM 801 C C . GLN A 1 106 ? -11.220 13.026 26.461 1.00 27.05 106 GLN A C 1
ATOM 803 O O . GLN A 1 106 ? -10.084 12.968 26.015 1.00 27.05 106 GLN A O 1
ATOM 808 N N . LEU A 1 107 ? -12.271 13.267 25.668 1.00 27.41 107 LEU A N 1
ATOM 809 C CA . LEU A 1 107 ? -12.193 14.202 24.531 1.00 27.41 107 LEU A CA 1
ATOM 810 C C . LEU A 1 107 ? -13.593 14.507 23.973 1.00 27.41 107 LEU A C 1
ATOM 812 O O . LEU A 1 107 ? -13.951 14.155 22.854 1.00 27.41 107 LEU A O 1
ATOM 816 N N . GLN A 1 108 ? -14.402 15.206 24.766 1.00 27.78 108 GLN A N 1
ATOM 817 C CA . GLN A 1 108 ? -15.607 15.861 24.267 1.00 27.78 108 GLN A CA 1
ATOM 818 C C . GLN A 1 108 ? -15.442 17.371 24.401 1.00 27.78 108 GLN A C 1
ATOM 820 O O . GLN A 1 108 ? -16.001 17.979 25.303 1.00 27.78 108 GLN A O 1
ATOM 825 N N . GLN A 1 109 ? -14.616 17.953 23.524 1.00 26.12 109 GLN A N 1
ATOM 826 C CA . GLN A 1 109 ? -14.643 19.372 23.145 1.00 26.12 109 GLN A CA 1
ATOM 827 C C . GLN A 1 109 ? -13.616 19.649 22.035 1.00 26.12 109 GLN A C 1
ATOM 829 O O . GLN A 1 109 ? -12.464 19.959 22.308 1.00 26.12 109 GLN A O 1
ATOM 834 N N . ALA A 1 110 ? -14.050 19.522 20.780 1.00 26.42 110 ALA A N 1
ATOM 835 C CA . ALA A 1 110 ? -13.532 20.286 19.638 1.00 26.42 110 ALA A CA 1
ATOM 836 C C . ALA A 1 110 ? -14.441 20.035 18.422 1.00 26.42 110 ALA A C 1
ATOM 838 O O . ALA A 1 110 ? -14.075 19.368 17.460 1.00 26.42 110 ALA A O 1
ATOM 839 N N . HIS A 1 111 ? -15.674 20.531 18.494 1.00 26.22 111 HIS A N 1
ATOM 840 C CA . HIS A 1 111 ? -16.507 20.741 17.314 1.00 26.22 111 HIS A CA 1
ATOM 841 C C . HIS A 1 111 ? -16.588 22.247 17.079 1.00 26.22 111 HIS A C 1
ATOM 843 O O . HIS A 1 111 ? -16.927 22.963 18.018 1.00 26.22 111 HIS A O 1
ATOM 849 N N . GLN A 1 112 ? -16.326 22.646 15.824 1.00 25.28 112 GLN A N 1
ATOM 850 C CA . GLN A 1 112 ? -16.231 23.993 15.218 1.00 25.28 112 GLN A CA 1
ATOM 851 C C . GLN A 1 112 ? -14.775 24.342 14.847 1.00 25.28 112 GLN A C 1
ATOM 853 O O . GLN A 1 112 ? -13.908 24.304 15.7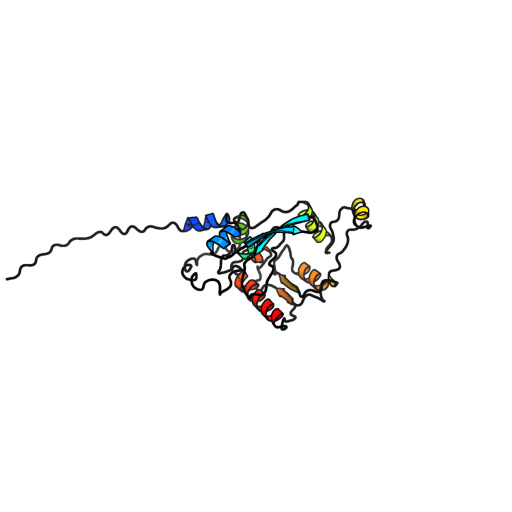03 1.00 25.28 112 GLN A O 1
ATOM 858 N N . LEU A 1 113 ? -14.401 24.691 13.611 1.00 26.02 113 LEU A N 1
ATOM 859 C CA . LEU A 1 113 ? -15.173 25.168 12.461 1.00 26.02 113 LEU A CA 1
ATOM 860 C C . LEU A 1 113 ? -14.302 25.025 11.180 1.00 26.02 113 LEU A C 1
ATOM 862 O O . LEU A 1 113 ? -13.188 25.527 11.120 1.00 26.02 113 LEU A O 1
ATOM 866 N N . LEU A 1 114 ? -14.818 24.316 10.173 1.00 32.44 114 LEU A N 1
ATOM 867 C CA . LEU A 1 114 ? -14.785 24.641 8.735 1.00 32.44 114 LEU A CA 1
ATOM 868 C C . LEU A 1 114 ? -13.550 25.380 8.145 1.00 32.44 114 LEU A C 1
ATOM 870 O O . LEU A 1 114 ? -13.625 26.559 7.821 1.00 32.44 114 LEU A O 1
ATOM 874 N N . LEU A 1 115 ? -12.475 24.642 7.843 1.00 27.36 115 LEU A N 1
ATOM 875 C CA . LEU A 1 115 ? -11.546 24.932 6.729 1.00 27.36 115 LEU A CA 1
ATOM 876 C C . LEU A 1 115 ? -11.187 23.618 6.014 1.00 27.36 115 LEU A C 1
ATOM 878 O O . LEU A 1 115 ? -10.045 23.171 5.965 1.00 27.36 115 LEU A O 1
ATOM 882 N N . ILE A 1 116 ? -12.218 22.948 5.499 1.00 40.34 116 ILE A N 1
ATOM 883 C CA . ILE A 1 116 ? -12.090 21.676 4.784 1.00 40.34 116 ILE A CA 1
ATOM 884 C C . ILE A 1 116 ? -11.576 21.977 3.372 1.00 40.34 116 ILE A C 1
ATOM 886 O O . ILE A 1 116 ? -12.318 22.483 2.532 1.00 40.34 116 ILE A O 1
ATOM 890 N N . GLY A 1 117 ? -10.303 21.670 3.122 1.00 34.66 117 GLY A N 1
ATOM 891 C CA . GLY A 1 117 ? -9.742 21.634 1.769 1.00 34.66 117 GLY A CA 1
ATOM 892 C C . GLY A 1 117 ? -8.223 21.779 1.687 1.00 34.66 117 GLY A C 1
ATOM 893 O O . GLY A 1 117 ? -7.632 21.243 0.760 1.00 34.66 117 GLY A O 1
ATOM 894 N N . HIS A 1 118 ? -7.586 22.453 2.651 1.00 40.34 118 HIS A N 1
ATOM 895 C CA . HIS A 1 118 ? -6.140 22.738 2.610 1.00 40.34 118 HIS A CA 1
ATOM 896 C C . HIS A 1 118 ? -5.366 22.353 3.886 1.00 40.34 118 HIS A C 1
ATOM 898 O O . HIS A 1 118 ? -4.144 22.254 3.831 1.00 40.34 118 HIS A O 1
ATOM 904 N N . SER A 1 119 ? -6.035 22.128 5.024 1.00 49.06 119 SER A N 1
ATOM 905 C CA . SER A 1 119 ? -5.361 21.862 6.307 1.00 49.06 119 SER A CA 1
ATOM 906 C C . SER A 1 119 ? -4.864 20.423 6.458 1.00 49.06 119 SER A C 1
ATOM 908 O O . SER A 1 119 ? -3.762 20.217 6.946 1.00 49.06 119 SER A O 1
ATOM 910 N N . GLN A 1 120 ? -5.631 19.437 5.986 1.00 51.53 120 GLN A N 1
ATOM 911 C CA . GLN A 1 120 ? -5.301 18.018 6.151 1.00 51.53 120 GLN A CA 1
ATOM 912 C C . GLN A 1 120 ? -3.980 17.652 5.450 1.00 51.53 120 GLN A C 1
ATOM 914 O O . GLN A 1 120 ? -3.080 17.121 6.084 1.00 51.53 120 GLN A O 1
ATOM 919 N N . LEU A 1 121 ? -3.772 18.038 4.187 1.00 51.00 121 LEU A N 1
ATOM 920 C CA . LEU A 1 121 ? -2.501 17.771 3.490 1.00 51.00 121 LEU A CA 1
ATOM 921 C C . LEU A 1 121 ? -1.276 18.406 4.173 1.00 51.00 121 LEU A C 1
ATOM 923 O O . LEU A 1 121 ? -0.188 17.839 4.114 1.00 51.00 121 LEU A O 1
ATOM 927 N N . LEU A 1 122 ? -1.441 19.558 4.832 1.00 55.41 122 LEU A N 1
ATOM 928 C CA . LEU A 1 122 ? -0.368 20.184 5.607 1.00 55.41 122 LEU A CA 1
ATOM 929 C C . LEU A 1 122 ? -0.092 19.438 6.920 1.00 55.41 122 LEU A C 1
ATOM 931 O O . LEU A 1 122 ? 1.047 19.435 7.374 1.00 55.41 122 LEU A O 1
ATOM 935 N N . GLU A 1 123 ? -1.085 18.755 7.500 1.00 62.84 123 GLU A N 1
ATOM 936 C CA . GLU A 1 123 ? -0.891 17.950 8.712 1.00 62.84 123 GLU A CA 1
ATOM 937 C C . GLU A 1 123 ? 0.084 16.786 8.495 1.00 62.84 123 GLU A C 1
ATOM 939 O O . GLU A 1 123 ? 0.862 16.505 9.401 1.00 62.84 123 GLU A O 1
ATOM 944 N N . ILE A 1 124 ? 0.143 16.168 7.305 1.00 61.03 124 ILE A N 1
ATOM 945 C CA . ILE A 1 124 ? 1.149 15.125 6.996 1.00 61.03 124 ILE A CA 1
ATOM 946 C C . ILE A 1 124 ? 2.565 15.665 7.167 1.00 61.03 124 ILE A C 1
ATOM 948 O O . ILE A 1 124 ? 3.399 15.017 7.793 1.00 61.03 124 ILE A O 1
ATOM 952 N N . PHE A 1 125 ? 2.827 16.854 6.620 1.00 65.50 125 PHE A N 1
ATOM 953 C CA . PHE A 1 125 ? 4.140 17.492 6.694 1.00 65.50 125 PHE A CA 1
ATOM 954 C C . PHE A 1 125 ? 4.473 18.018 8.089 1.00 65.50 125 PHE A C 1
ATOM 956 O O . PHE A 1 125 ? 5.630 18.341 8.341 1.00 65.50 125 PHE A O 1
ATOM 963 N N . ASN A 1 126 ? 3.490 18.093 8.989 1.00 74.62 126 ASN A N 1
ATOM 964 C CA . ASN A 1 126 ? 3.757 18.427 10.378 1.00 74.62 126 ASN A CA 1
ATOM 965 C C . ASN A 1 126 ? 4.353 17.231 11.131 1.00 74.62 126 ASN A C 1
ATOM 967 O O . ASN A 1 126 ? 5.136 17.452 12.042 1.00 74.62 126 ASN A O 1
ATOM 971 N N . TYR A 1 127 ? 4.028 15.981 10.775 1.00 80.00 127 TYR A N 1
ATOM 972 C CA . TYR A 1 127 ? 4.589 14.813 11.461 1.00 80.00 127 TYR A CA 1
ATOM 973 C C . TYR A 1 127 ? 5.990 14.456 10.943 1.00 80.00 127 TYR A C 1
ATOM 975 O O . TYR A 1 127 ? 6.130 13.823 9.895 1.00 80.00 127 TYR A O 1
ATOM 983 N N . ASP A 1 128 ? 7.017 14.765 11.738 1.00 82.75 128 ASP A N 1
ATOM 984 C CA . ASP A 1 128 ? 8.439 14.603 11.385 1.00 82.75 128 ASP A CA 1
ATOM 985 C C . ASP A 1 128 ? 8.810 13.164 10.975 1.00 82.75 128 ASP A C 1
ATOM 987 O O . ASP A 1 128 ? 9.702 12.954 10.155 1.00 82.75 128 ASP A O 1
ATOM 991 N N . TYR A 1 129 ? 8.123 12.165 11.540 1.00 82.81 129 TYR A N 1
ATOM 992 C CA . TYR A 1 129 ? 8.430 10.740 11.362 1.00 82.81 129 TYR A CA 1
ATOM 993 C C . TYR A 1 129 ? 7.375 9.975 10.554 1.00 82.81 129 TYR A C 1
ATOM 995 O O . TYR A 1 129 ? 7.438 8.745 10.473 1.00 82.81 129 TYR A O 1
ATOM 1003 N N . LEU A 1 130 ? 6.375 10.658 9.985 1.00 81.12 130 LEU A N 1
ATOM 1004 C CA . LEU A 1 130 ? 5.328 9.994 9.199 1.00 81.12 130 LEU A CA 1
ATOM 1005 C C . LEU A 1 130 ? 5.856 9.534 7.840 1.00 81.12 130 LEU A C 1
ATOM 1007 O O . LEU A 1 130 ? 5.486 8.461 7.362 1.00 81.12 130 LEU A O 1
ATOM 1011 N N . LEU A 1 131 ? 6.744 10.331 7.250 1.00 81.88 131 LEU A N 1
ATOM 1012 C CA . LEU A 1 131 ? 7.438 9.989 6.022 1.00 81.88 131 LEU A CA 1
ATOM 1013 C C . LEU A 1 131 ? 8.868 9.556 6.341 1.00 81.88 131 LEU A C 1
ATOM 1015 O O . LEU A 1 131 ? 9.590 10.233 7.069 1.00 81.88 131 LEU A O 1
ATOM 1019 N N . GLN A 1 132 ? 9.286 8.435 5.770 1.00 76.62 132 GLN A N 1
ATOM 1020 C CA . GLN A 1 132 ? 10.672 7.995 5.771 1.00 76.62 132 GLN A CA 1
ATOM 1021 C C . GLN A 1 132 ? 11.298 8.287 4.413 1.00 76.62 132 GLN A C 1
ATOM 1023 O O . GLN A 1 132 ? 10.657 8.192 3.365 1.00 76.62 132 GLN A O 1
ATOM 1028 N N . GLY A 1 133 ? 12.574 8.667 4.434 1.00 71.75 133 GLY A N 1
ATOM 1029 C CA . GLY A 1 133 ? 13.330 8.884 3.209 1.00 71.75 133 GLY A CA 1
ATOM 1030 C C . GLY A 1 133 ? 13.395 7.612 2.361 1.00 71.75 133 GLY A C 1
ATOM 1031 O O . GLY A 1 133 ? 13.475 6.505 2.886 1.00 71.75 133 GLY A O 1
ATOM 1032 N N . GLY A 1 134 ? 13.396 7.789 1.044 1.00 75.25 134 GLY A N 1
ATOM 1033 C CA . GLY A 1 134 ? 13.622 6.725 0.069 1.00 75.25 134 GLY A CA 1
ATOM 1034 C C . GLY A 1 134 ? 14.875 6.992 -0.754 1.00 75.25 134 GLY A C 1
ATOM 1035 O O . GLY A 1 134 ? 15.462 8.078 -0.716 1.00 75.25 134 GLY A O 1
ATOM 1036 N N . SER A 1 135 ? 15.294 6.002 -1.537 1.00 81.69 135 SER A N 1
ATOM 1037 C CA . SER A 1 135 ? 16.403 6.203 -2.472 1.00 81.69 135 SER A CA 1
ATOM 1038 C C . SER A 1 135 ? 15.932 6.958 -3.720 1.00 81.69 135 SER A C 1
ATOM 1040 O O . SER A 1 135 ? 14.813 6.778 -4.198 1.00 81.69 135 SER A O 1
ATOM 1042 N N . THR A 1 136 ? 16.809 7.754 -4.339 1.00 82.75 136 THR A N 1
ATOM 1043 C CA . THR A 1 136 ? 16.510 8.382 -5.646 1.00 82.75 136 THR A CA 1
ATOM 1044 C C . THR A 1 136 ? 16.194 7.348 -6.728 1.00 82.75 136 THR A C 1
ATOM 1046 O O . THR A 1 136 ? 15.482 7.629 -7.693 1.00 82.75 136 THR A O 1
ATOM 1049 N N . ARG A 1 137 ? 16.715 6.131 -6.553 1.00 86.94 137 ARG A N 1
ATOM 1050 C CA . ARG A 1 137 ? 16.465 4.990 -7.419 1.00 86.94 137 ARG A CA 1
ATOM 1051 C C . ARG A 1 137 ? 15.012 4.526 -7.353 1.00 86.94 137 ARG A C 1
ATOM 1053 O O . ARG A 1 137 ? 14.433 4.272 -8.400 1.00 86.94 137 ARG A O 1
ATOM 1060 N N . GLU A 1 138 ? 14.425 4.476 -6.166 1.00 86.69 138 GLU A N 1
ATOM 1061 C CA . GLU A 1 138 ? 13.026 4.095 -5.949 1.00 86.69 138 GLU A CA 1
ATOM 1062 C C . GLU A 1 138 ? 12.060 5.073 -6.631 1.00 86.69 138 GLU A C 1
ATOM 1064 O O . GLU A 1 138 ? 11.190 4.657 -7.393 1.00 86.69 138 GLU A O 1
ATOM 1069 N N . LEU A 1 139 ? 12.291 6.383 -6.481 1.00 88.12 139 LEU A N 1
ATOM 1070 C CA . LEU A 1 139 ? 11.511 7.412 -7.183 1.00 88.12 139 LEU A CA 1
ATOM 1071 C C . LEU A 1 139 ? 11.644 7.306 -8.707 1.00 88.12 139 LEU A C 1
ATOM 1073 O O . LEU A 1 139 ? 10.658 7.433 -9.436 1.00 88.12 139 LEU A O 1
ATOM 1077 N N . ARG A 1 140 ? 12.859 7.045 -9.208 1.00 91.94 140 ARG A N 1
ATOM 1078 C CA . ARG A 1 140 ? 13.077 6.828 -10.645 1.00 91.94 140 ARG A CA 1
ATOM 1079 C C . ARG A 1 140 ? 12.355 5.574 -11.136 1.00 91.94 140 ARG A C 1
ATOM 1081 O O . ARG A 1 140 ? 11.811 5.590 -12.235 1.00 91.94 140 ARG A O 1
ATOM 1088 N N . HIS A 1 141 ? 12.329 4.512 -10.335 1.00 94.12 141 HIS A N 1
ATOM 1089 C CA . HIS A 1 141 ? 11.629 3.279 -10.686 1.00 94.12 141 HIS A CA 1
ATOM 1090 C C . HIS A 1 141 ? 10.118 3.487 -10.743 1.00 94.12 141 HIS A C 1
ATOM 1092 O O . HIS A 1 141 ? 9.486 3.074 -11.710 1.00 94.12 141 HIS A O 1
ATOM 1098 N N . LEU A 1 142 ? 9.542 4.209 -9.779 1.00 89.81 142 LEU A N 1
ATOM 1099 C CA . LEU A 1 142 ? 8.125 4.571 -9.817 1.00 89.81 142 LEU A CA 1
ATOM 1100 C C . LEU A 1 142 ? 7.781 5.338 -11.103 1.00 89.81 142 LEU A C 1
ATOM 1102 O O . LEU A 1 142 ? 6.791 5.038 -11.767 1.00 89.81 142 LEU A O 1
ATOM 1106 N N . GLN A 1 143 ? 8.646 6.270 -11.513 1.00 92.19 143 GLN A N 1
ATOM 1107 C CA . GLN A 1 143 ? 8.490 6.972 -12.786 1.00 92.19 143 GLN A CA 1
ATOM 1108 C C . GLN A 1 143 ? 8.559 6.023 -13.998 1.00 92.19 143 GLN A C 1
ATOM 1110 O O . GLN A 1 143 ? 7.825 6.227 -14.965 1.00 92.19 143 GLN A O 1
ATOM 1115 N N . GLN A 1 144 ? 9.430 5.008 -13.980 1.00 95.62 144 GLN A N 1
ATOM 1116 C CA . GLN A 1 144 ? 9.506 3.991 -15.039 1.00 95.62 144 GLN A CA 1
ATOM 1117 C C . GLN A 1 144 ? 8.220 3.165 -15.112 1.00 95.62 144 GLN A C 1
ATOM 1119 O O . GLN A 1 144 ? 7.679 2.997 -16.202 1.00 95.62 144 GLN A O 1
ATOM 1124 N N . ILE A 1 145 ? 7.687 2.736 -13.965 1.00 91.69 145 ILE A N 1
ATOM 1125 C CA . ILE A 1 145 ? 6.410 2.017 -13.869 1.00 91.69 145 ILE A CA 1
ATOM 1126 C C . ILE A 1 145 ? 5.290 2.864 -14.482 1.00 91.69 145 ILE A C 1
ATOM 1128 O O . ILE A 1 145 ? 4.627 2.412 -15.414 1.00 91.69 145 ILE A O 1
ATOM 1132 N N . TRP A 1 146 ? 5.148 4.129 -14.070 1.00 87.56 146 TRP A N 1
ATOM 1133 C CA . TRP A 1 146 ? 4.139 5.035 -14.635 1.00 87.56 146 TRP A CA 1
ATOM 1134 C C . TRP A 1 146 ? 4.280 5.247 -16.141 1.00 87.56 146 TRP A C 1
ATOM 1136 O O . TRP A 1 146 ? 3.278 5.264 -16.850 1.00 87.56 146 TRP A O 1
ATOM 1146 N N . LYS A 1 147 ? 5.509 5.398 -16.648 1.00 91.19 147 LYS A N 1
ATOM 1147 C CA . LYS A 1 147 ? 5.755 5.562 -18.089 1.00 91.19 147 LYS A CA 1
ATOM 1148 C C . LYS A 1 147 ? 5.460 4.297 -18.887 1.00 91.19 147 LYS A C 1
ATOM 1150 O O . LYS A 1 147 ? 4.996 4.404 -20.016 1.00 91.19 147 LYS A O 1
ATOM 1155 N N . SER A 1 148 ? 5.761 3.130 -18.325 1.00 91.88 148 SER A N 1
ATOM 1156 C CA . SER A 1 148 ? 5.530 1.845 -18.988 1.00 91.88 148 SER A CA 1
ATOM 1157 C C . SER A 1 148 ? 4.050 1.458 -19.020 1.00 91.88 148 SER A C 1
ATOM 1159 O O . SER A 1 148 ? 3.624 0.758 -19.932 1.00 91.88 148 SER A O 1
ATOM 1161 N N . GLY A 1 149 ? 3.268 1.915 -18.034 1.00 88.31 149 GLY A N 1
ATOM 1162 C CA . GLY A 1 149 ? 1.892 1.464 -17.833 1.00 88.31 149 GLY A CA 1
ATOM 1163 C C . GLY A 1 149 ? 1.785 0.016 -17.336 1.00 88.31 149 GLY A C 1
ATOM 1164 O O . GLY A 1 149 ? 0.682 -0.526 -17.300 1.00 88.31 149 GLY A O 1
ATOM 1165 N N . ASP A 1 150 ? 2.902 -0.611 -16.952 1.00 90.00 150 ASP A N 1
ATOM 1166 C CA . ASP A 1 150 ? 2.959 -1.989 -16.467 1.00 90.00 150 ASP A CA 1
ATOM 1167 C C . ASP A 1 150 ? 3.839 -2.116 -15.212 1.00 90.00 150 ASP A C 1
ATOM 1169 O O . ASP A 1 150 ? 4.586 -1.207 -14.841 1.00 90.00 150 ASP A O 1
ATOM 1173 N N . PHE A 1 151 ? 3.741 -3.255 -14.529 1.00 92.00 151 PHE A N 1
ATOM 1174 C CA . PHE A 1 151 ? 4.575 -3.552 -13.371 1.00 92.00 151 PHE A CA 1
ATOM 1175 C C . PHE A 1 151 ? 5.873 -4.225 -13.826 1.00 92.00 151 PHE A C 1
ATOM 1177 O O . PHE A 1 151 ? 5.921 -5.434 -14.066 1.00 92.00 151 PHE A O 1
ATOM 1184 N N . ILE A 1 152 ? 6.927 -3.417 -13.948 1.00 95.38 152 ILE A N 1
ATOM 1185 C CA . ILE A 1 152 ? 8.238 -3.826 -14.467 1.00 95.38 152 ILE A CA 1
ATOM 1186 C C . ILE A 1 152 ? 9.338 -3.782 -13.406 1.00 95.38 152 ILE A C 1
ATOM 1188 O O . ILE A 1 152 ? 9.268 -3.031 -12.428 1.00 95.38 152 ILE A O 1
ATOM 1192 N N . SER A 1 153 ? 10.398 -4.559 -13.621 1.00 96.31 153 SER A N 1
ATOM 1193 C CA . SER A 1 153 ? 11.661 -4.418 -12.898 1.00 96.31 153 SER A CA 1
ATOM 1194 C C . SER A 1 153 ? 12.314 -3.059 -13.183 1.00 96.31 153 SER A C 1
ATOM 1196 O O . SER A 1 153 ? 11.891 -2.323 -14.073 1.00 96.31 153 SER A O 1
ATOM 1198 N N . TYR A 1 154 ? 13.341 -2.701 -12.410 1.00 96.56 154 TYR A N 1
ATOM 1199 C CA . TYR A 1 154 ? 14.072 -1.455 -12.640 1.00 96.56 154 TYR A CA 1
ATOM 1200 C C . TYR A 1 154 ? 14.696 -1.462 -14.036 1.00 96.56 154 TYR A C 1
ATOM 1202 O O . TYR A 1 154 ? 15.436 -2.386 -14.360 1.00 96.56 154 TYR A O 1
ATOM 1210 N N . ASP A 1 155 ? 14.431 -0.442 -14.845 1.00 97.38 155 ASP A N 1
ATOM 1211 C CA . ASP A 1 155 ? 15.045 -0.328 -16.166 1.00 97.38 155 ASP A CA 1
ATOM 1212 C C . ASP A 1 155 ? 16.396 0.389 -16.043 1.00 97.38 155 ASP A C 1
ATOM 1214 O O . ASP A 1 155 ? 16.462 1.584 -15.741 1.00 97.38 155 ASP A O 1
ATOM 1218 N N . TYR A 1 156 ? 17.488 -0.342 -16.248 1.00 97.31 156 TYR A N 1
ATOM 1219 C CA . TYR A 1 156 ? 18.845 0.208 -16.234 1.00 97.31 156 TYR A CA 1
ATOM 1220 C C . TYR A 1 156 ? 19.283 0.745 -17.607 1.00 97.31 156 TYR A C 1
ATOM 1222 O O . TYR A 1 156 ? 20.348 1.347 -17.743 1.00 97.31 156 TYR A O 1
ATOM 1230 N N . GLY A 1 157 ? 18.462 0.550 -18.639 1.00 96.75 157 GLY A N 1
ATOM 1231 C CA . GLY A 1 157 ? 18.801 0.778 -20.035 1.00 96.75 157 GLY A CA 1
ATOM 1232 C C . GLY A 1 157 ? 19.394 -0.464 -20.717 1.00 96.75 157 GLY A C 1
ATOM 1233 O O . GLY A 1 157 ? 19.795 -1.422 -20.054 1.00 96.75 157 GLY A O 1
ATOM 1234 N N . PRO A 1 158 ? 19.493 -0.469 -22.061 1.00 97.50 158 PRO A N 1
ATOM 1235 C CA . PRO A 1 158 ? 19.686 -1.700 -22.837 1.00 97.50 158 PRO A CA 1
ATOM 1236 C C . PRO A 1 158 ? 20.946 -2.506 -22.508 1.00 97.50 158 PRO A C 1
ATOM 1238 O O . PRO A 1 158 ? 20.918 -3.735 -22.516 1.00 97.50 158 PRO A O 1
ATOM 1241 N N . ILE A 1 159 ? 22.059 -1.818 -22.234 1.00 98.06 159 ILE A N 1
ATOM 1242 C CA . ILE A 1 159 ? 23.358 -2.456 -21.978 1.00 98.06 159 ILE A CA 1
ATOM 1243 C C . ILE A 1 159 ? 23.352 -3.150 -20.612 1.00 98.06 159 ILE A C 1
ATOM 1245 O O . ILE A 1 159 ? 23.706 -4.323 -20.516 1.00 98.06 159 ILE A O 1
ATOM 1249 N N . GLU A 1 160 ? 22.932 -2.440 -19.566 1.00 98.12 160 GLU A N 1
ATOM 1250 C CA . GLU A 1 160 ? 22.894 -2.970 -18.200 1.00 98.12 160 GLU A CA 1
ATOM 1251 C C . GLU A 1 160 ? 21.775 -4.008 -18.035 1.00 98.12 160 GLU A C 1
ATOM 1253 O O . GLU A 1 160 ? 21.998 -5.053 -17.424 1.00 98.12 160 GLU A O 1
ATOM 1258 N N . ASN A 1 161 ? 20.613 -3.811 -18.669 1.00 98.31 161 ASN A N 1
ATOM 1259 C CA . ASN A 1 161 ? 19.556 -4.825 -18.701 1.00 98.31 161 ASN A CA 1
ATOM 1260 C C . ASN A 1 161 ? 20.054 -6.133 -19.329 1.00 98.31 161 ASN A C 1
ATOM 1262 O O . ASN A 1 161 ? 19.766 -7.204 -18.804 1.00 98.31 161 ASN A O 1
ATOM 1266 N N . MET A 1 162 ? 20.853 -6.089 -20.403 1.00 97.88 162 MET A N 1
ATOM 1267 C CA . MET A 1 162 ? 21.383 -7.317 -21.009 1.00 97.88 162 MET A CA 1
ATOM 1268 C C . MET A 1 162 ? 22.315 -8.070 -20.047 1.00 97.88 162 MET A C 1
ATOM 1270 O O . MET A 1 162 ? 22.343 -9.301 -20.033 1.00 97.88 162 MET A O 1
ATOM 1274 N N . GLN A 1 163 ? 23.060 -7.343 -19.215 1.00 97.81 163 GLN A N 1
ATOM 1275 C CA . GLN A 1 163 ? 23.946 -7.934 -18.211 1.00 97.81 163 GLN A CA 1
ATOM 1276 C C . GLN A 1 163 ? 23.172 -8.528 -17.027 1.00 97.81 163 GLN A C 1
ATOM 1278 O O . GLN A 1 163 ? 23.555 -9.582 -16.527 1.00 97.81 163 GLN A O 1
ATOM 1283 N N . ILE A 1 164 ? 22.097 -7.866 -16.586 1.00 96.06 164 ILE A N 1
ATOM 1284 C CA . ILE A 1 164 ? 21.351 -8.216 -15.365 1.00 96.06 164 ILE A CA 1
ATOM 1285 C C . ILE A 1 164 ? 20.193 -9.181 -15.657 1.00 96.06 164 ILE A C 1
ATOM 1287 O O . ILE A 1 164 ? 19.950 -10.115 -14.898 1.00 96.06 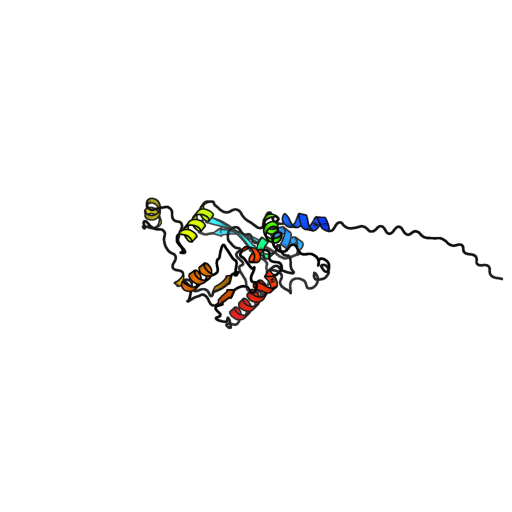164 ILE A O 1
ATOM 1291 N N . TYR A 1 165 ? 19.468 -8.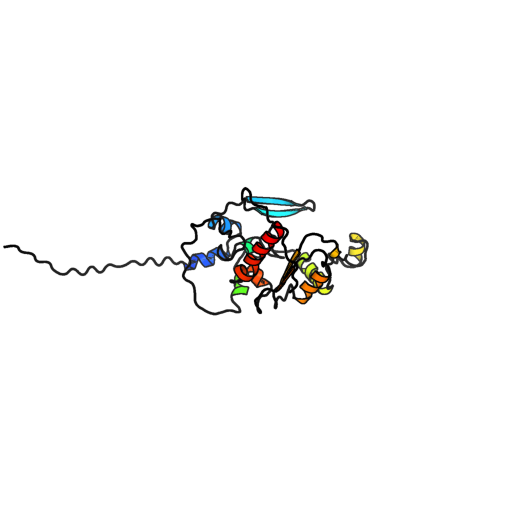947 -16.746 1.00 97.06 165 TYR A N 1
ATOM 1292 C CA . TYR A 1 165 ? 18.230 -9.637 -17.115 1.00 97.06 165 TYR A CA 1
ATOM 1293 C C . TYR A 1 165 ? 18.365 -10.531 -18.348 1.00 97.06 165 TYR A C 1
ATOM 1295 O O . TYR A 1 165 ? 17.418 -11.241 -18.676 1.00 97.06 165 TYR A O 1
ATOM 1303 N N . HIS A 1 166 ? 19.501 -10.484 -19.056 1.00 97.25 166 HIS A N 1
ATOM 1304 C CA . HIS A 1 166 ? 19.679 -11.151 -20.355 1.00 97.25 166 HIS A CA 1
ATOM 1305 C C . HIS A 1 166 ? 18.631 -10.728 -21.401 1.00 97.25 166 HIS A C 1
ATOM 1307 O O . HIS A 1 166 ? 18.268 -11.487 -22.297 1.00 97.25 166 HIS A O 1
ATOM 1313 N N . SER A 1 167 ? 18.155 -9.488 -21.276 1.00 97.06 167 SER A N 1
ATOM 1314 C CA . SER A 1 167 ? 17.169 -8.834 -22.132 1.00 97.06 167 SER A CA 1
ATOM 1315 C C . SER A 1 167 ? 17.571 -7.372 -22.307 1.00 97.06 167 SER A C 1
ATOM 1317 O O . SER A 1 167 ? 18.136 -6.786 -21.393 1.00 97.06 167 SER A O 1
ATOM 1319 N N . VAL A 1 168 ? 17.290 -6.754 -23.456 1.00 97.19 168 VAL A N 1
ATOM 1320 C CA . VAL A 1 168 ? 17.503 -5.300 -23.628 1.00 97.19 168 VAL A CA 1
ATOM 1321 C C . VAL A 1 168 ? 16.413 -4.465 -22.945 1.00 97.19 168 VAL A C 1
ATOM 1323 O O . VAL A 1 168 ? 16.622 -3.289 -22.655 1.00 97.19 168 VAL A O 1
ATOM 1326 N N . GLU A 1 169 ? 15.269 -5.074 -22.647 1.00 96.44 169 GLU A N 1
ATOM 1327 C CA . GLU A 1 169 ? 14.147 -4.457 -21.940 1.00 96.44 169 GLU A CA 1
ATOM 1328 C C . GLU A 1 169 ? 14.096 -4.920 -20.481 1.00 96.44 169 GLU A C 1
ATOM 1330 O O . GLU A 1 169 ? 14.556 -6.019 -20.147 1.00 96.44 169 GLU A O 1
ATOM 1335 N N . ALA A 1 170 ? 13.495 -4.094 -19.622 1.00 97.19 170 ALA A N 1
ATOM 1336 C CA . ALA A 1 170 ? 13.151 -4.483 -18.261 1.00 97.19 170 ALA A CA 1
ATOM 1337 C C . ALA A 1 170 ? 12.151 -5.652 -18.253 1.00 97.19 170 ALA A C 1
ATOM 1339 O O . ALA A 1 170 ? 11.342 -5.825 -19.165 1.00 97.19 170 ALA A O 1
ATOM 1340 N N . ILE A 1 171 ? 12.198 -6.462 -17.198 1.00 96.94 171 ILE A N 1
ATOM 1341 C CA . ILE A 1 171 ? 11.349 -7.644 -17.070 1.00 96.94 171 ILE A CA 1
ATOM 1342 C C . ILE A 1 171 ? 9.971 -7.238 -16.554 1.00 96.94 171 ILE A C 1
ATOM 1344 O O . ILE A 1 171 ? 9.854 -6.533 -15.554 1.00 96.94 171 ILE A O 1
ATOM 1348 N N . ASN A 1 172 ? 8.921 -7.736 -17.206 1.00 95.25 172 ASN A N 1
ATOM 1349 C CA . ASN A 1 172 ? 7.550 -7.611 -16.722 1.00 95.25 172 ASN A CA 1
ATOM 1350 C C . ASN A 1 172 ? 7.266 -8.656 -15.639 1.00 95.25 172 ASN A C 1
ATOM 1352 O O . ASN A 1 172 ? 7.552 -9.844 -15.814 1.00 95.25 172 ASN A O 1
ATOM 1356 N N . TYR A 1 173 ? 6.648 -8.236 -14.539 1.00 94.81 173 TYR A N 1
ATOM 1357 C CA . TYR A 1 173 ? 6.202 -9.158 -13.502 1.00 94.81 173 TYR A CA 1
ATOM 1358 C C . TYR A 1 173 ? 4.863 -9.795 -13.878 1.00 94.81 173 TYR A C 1
ATOM 1360 O O . TYR A 1 173 ? 3.880 -9.115 -14.173 1.00 94.81 173 TYR A O 1
ATOM 1368 N N . ASN A 1 174 ? 4.793 -11.126 -13.812 1.00 94.38 174 ASN A N 1
ATOM 1369 C CA . ASN A 1 174 ? 3.550 -11.846 -14.061 1.00 94.38 174 ASN A CA 1
ATOM 1370 C C . ASN A 1 174 ? 2.612 -11.784 -12.843 1.00 94.38 174 ASN A C 1
ATOM 1372 O O . ASN A 1 174 ? 2.631 -12.662 -11.978 1.00 94.38 174 ASN A O 1
ATOM 1376 N N . LEU A 1 175 ? 1.748 -10.770 -12.810 1.00 94.06 175 LEU A N 1
ATOM 1377 C CA . LEU A 1 175 ? 0.786 -10.569 -11.722 1.00 94.06 175 LEU A CA 1
ATOM 1378 C C . LEU A 1 175 ? -0.288 -11.668 -11.635 1.00 94.06 175 LEU A C 1
ATOM 1380 O O . LEU A 1 175 ? -0.839 -11.894 -10.559 1.00 94.06 175 LEU A O 1
ATOM 1384 N N . SER A 1 176 ? -0.545 -12.409 -12.719 1.00 94.56 176 SER A N 1
ATOM 1385 C CA . SER A 1 176 ? -1.515 -13.518 -12.702 1.00 94.56 176 SER A CA 1
ATOM 1386 C C . SER A 1 176 ? -1.072 -14.697 -11.826 1.00 94.56 176 SER A C 1
ATOM 1388 O O . SER A 1 176 ? -1.906 -15.513 -11.430 1.00 94.56 176 SER A O 1
ATOM 1390 N N . GLY A 1 177 ? 0.231 -14.773 -11.517 1.00 93.88 177 GLY A N 1
ATOM 1391 C CA . GLY A 1 177 ? 0.820 -15.780 -10.636 1.00 93.88 177 GLY A CA 1
ATOM 1392 C C . GLY A 1 177 ? 0.677 -15.470 -9.145 1.00 93.88 177 GLY A C 1
ATOM 1393 O O . GLY A 1 177 ? 0.966 -16.334 -8.319 1.00 93.88 177 GLY A O 1
ATOM 1394 N N . ILE A 1 178 ? 0.225 -14.268 -8.776 1.00 94.25 178 ILE A N 1
ATOM 1395 C CA . ILE A 1 178 ? -0.101 -13.953 -7.384 1.00 94.25 178 ILE A CA 1
ATOM 1396 C C . ILE A 1 178 ? -1.316 -14.793 -7.003 1.00 94.25 178 ILE A C 1
ATOM 1398 O O . ILE A 1 178 ? -2.307 -14.763 -7.727 1.00 94.25 178 ILE A O 1
ATOM 1402 N N . SER A 1 179 ? -1.250 -15.528 -5.889 1.00 92.62 179 SER A N 1
ATOM 1403 C CA . SER A 1 179 ? -2.296 -16.467 -5.439 1.00 92.62 179 SER A CA 1
ATOM 1404 C C . SER A 1 179 ? -2.962 -16.085 -4.113 1.00 92.62 179 SER A C 1
ATOM 1406 O O . SER A 1 179 ? -3.931 -16.722 -3.696 1.00 92.62 179 SER A O 1
ATOM 1408 N N . VAL A 1 180 ? -2.419 -15.090 -3.407 1.00 91.31 180 VAL A N 1
ATOM 1409 C CA . VAL A 1 180 ? -2.973 -14.633 -2.129 1.00 91.31 180 VAL A CA 1
ATOM 1410 C C . VAL A 1 180 ? -4.274 -13.856 -2.370 1.00 91.31 180 VAL A C 1
ATOM 1412 O O . VAL A 1 180 ? -4.330 -13.067 -3.309 1.00 91.31 180 VAL A O 1
ATOM 1415 N N . PRO A 1 181 ? -5.329 -14.044 -1.557 1.00 91.44 181 PRO A N 1
ATOM 1416 C CA . PRO A 1 181 ? -6.548 -13.245 -1.662 1.00 91.44 181 PRO A CA 1
ATOM 1417 C C . PRO A 1 181 ? -6.270 -11.752 -1.447 1.00 91.44 181 PRO A C 1
ATOM 1419 O O . PRO A 1 181 ? -5.717 -11.372 -0.418 1.00 91.44 181 PRO A O 1
ATOM 1422 N N . ILE A 1 182 ? -6.673 -10.908 -2.400 1.00 93.38 182 ILE A N 1
ATOM 1423 C CA . ILE A 1 182 ? -6.439 -9.456 -2.371 1.00 93.38 182 ILE A CA 1
ATOM 1424 C C . ILE A 1 182 ? -7.767 -8.702 -2.316 1.00 93.38 182 ILE A C 1
ATOM 1426 O O . ILE A 1 182 ? -8.714 -9.023 -3.037 1.00 93.38 182 ILE A O 1
ATOM 1430 N N . ILE A 1 183 ? -7.816 -7.660 -1.490 1.00 92.31 183 ILE A N 1
ATOM 1431 C CA . ILE A 1 183 ? -8.871 -6.648 -1.499 1.00 92.31 183 ILE A CA 1
ATOM 1432 C C . ILE A 1 183 ? -8.209 -5.320 -1.860 1.00 92.31 183 ILE A C 1
ATOM 1434 O O . ILE A 1 183 ? -7.278 -4.895 -1.181 1.00 92.31 183 ILE A O 1
ATOM 1438 N N . LEU A 1 184 ? -8.670 -4.684 -2.933 1.00 94.38 184 LEU A N 1
ATOM 1439 C CA . LEU A 1 184 ? -8.184 -3.385 -3.384 1.00 94.38 184 LEU A CA 1
ATOM 1440 C C . LEU A 1 184 ? -9.133 -2.292 -2.899 1.00 94.38 184 LEU A C 1
ATOM 1442 O O . LEU A 1 184 ? -10.341 -2.388 -3.104 1.00 94.38 184 LEU A O 1
ATOM 1446 N N . TYR A 1 185 ? -8.577 -1.248 -2.293 1.00 94.25 185 TYR A N 1
ATOM 1447 C CA . TYR A 1 185 ? -9.292 -0.030 -1.926 1.00 94.25 185 TYR A CA 1
ATOM 1448 C C . TYR A 1 185 ? -8.747 1.143 -2.732 1.00 94.25 185 TYR A C 1
ATOM 1450 O O . TYR A 1 185 ? -7.536 1.249 -2.910 1.00 94.25 185 TYR A O 1
ATOM 1458 N N . PHE A 1 186 ? -9.627 2.029 -3.197 1.00 95.38 186 PHE A N 1
ATOM 1459 C CA . PHE A 1 186 ? -9.207 3.229 -3.918 1.00 95.38 186 PHE A CA 1
ATOM 1460 C C . PHE A 1 186 ? -10.147 4.416 -3.689 1.00 95.38 186 PHE A C 1
ATOM 1462 O O . PHE A 1 186 ? -11.349 4.255 -3.449 1.00 95.38 186 PHE A O 1
ATOM 1469 N N . GLY A 1 187 ? -9.583 5.621 -3.752 1.00 95.31 187 GLY A N 1
ATOM 1470 C CA . GLY A 1 187 ? -10.320 6.880 -3.703 1.00 95.31 187 GLY A CA 1
ATOM 1471 C C . GLY A 1 187 ? -10.732 7.350 -5.100 1.00 95.31 187 GLY A C 1
ATOM 1472 O O . GLY A 1 187 ? -10.000 7.153 -6.066 1.00 95.31 187 GLY A O 1
ATOM 1473 N N . GLN A 1 188 ? -11.894 7.996 -5.227 1.00 93.38 188 GLN A N 1
ATOM 1474 C CA . GLN A 1 188 ? -12.398 8.472 -6.526 1.00 93.38 188 GLN A CA 1
ATOM 1475 C C . GLN A 1 188 ? -11.505 9.556 -7.152 1.00 93.38 188 GLN A C 1
ATOM 1477 O O . GLN A 1 188 ? -11.463 9.683 -8.374 1.00 93.38 188 GLN A O 1
ATOM 1482 N N . THR A 1 189 ? -10.826 10.347 -6.322 1.00 93.19 189 THR A N 1
ATOM 1483 C CA . THR A 1 189 ? -9.976 11.471 -6.744 1.00 93.19 189 THR A CA 1
ATOM 1484 C C . THR A 1 189 ? -8.499 11.221 -6.439 1.00 93.19 189 THR A C 1
ATOM 1486 O O . THR A 1 189 ? -7.729 12.169 -6.305 1.00 93.19 189 THR A O 1
ATOM 1489 N N . ASP A 1 190 ? -8.097 9.958 -6.271 1.00 93.50 190 ASP A N 1
ATOM 1490 C CA . ASP A 1 190 ? -6.693 9.592 -6.085 1.00 93.50 190 ASP A CA 1
ATOM 1491 C C . ASP A 1 190 ? -5.907 9.850 -7.384 1.00 93.50 190 ASP A C 1
ATOM 1493 O O . ASP A 1 190 ? -6.253 9.336 -8.445 1.00 93.50 190 ASP A O 1
ATOM 1497 N N . ALA A 1 191 ? -4.869 10.687 -7.304 1.00 89.31 191 ALA A N 1
ATOM 1498 C CA . ALA A 1 191 ? -4.017 11.048 -8.438 1.00 89.31 191 ALA A CA 1
ATOM 1499 C C . ALA A 1 191 ? -2.759 10.167 -8.567 1.00 89.31 191 ALA A C 1
ATOM 1501 O O . ALA A 1 191 ? -2.051 10.263 -9.567 1.00 89.31 191 ALA A O 1
ATOM 1502 N N . ILE A 1 192 ? -2.459 9.343 -7.559 1.00 88.44 192 ILE A N 1
ATOM 1503 C CA . ILE A 1 192 ? -1.283 8.463 -7.497 1.00 88.44 192 ILE A CA 1
ATOM 1504 C C . ILE A 1 192 ? -1.702 7.034 -7.852 1.00 88.44 192 ILE A C 1
ATOM 1506 O O . ILE A 1 192 ? -1.159 6.437 -8.781 1.00 88.44 192 ILE A O 1
ATOM 1510 N N . ALA A 1 193 ? -2.695 6.503 -7.143 1.00 89.62 193 ALA A N 1
ATOM 1511 C CA . ALA A 1 193 ? -3.342 5.230 -7.430 1.00 89.62 193 ALA A CA 1
ATOM 1512 C C . ALA A 1 193 ? -4.707 5.503 -8.071 1.00 89.62 193 ALA A C 1
ATOM 1514 O O . ALA A 1 193 ? -5.754 5.317 -7.448 1.00 89.62 193 ALA A O 1
ATOM 1515 N N . THR A 1 194 ? -4.685 6.000 -9.312 1.00 92.00 194 THR A N 1
ATOM 1516 C CA . THR A 1 194 ? -5.910 6.408 -10.010 1.00 92.00 194 THR A CA 1
ATOM 1517 C C . THR A 1 194 ? -6.906 5.252 -10.124 1.00 92.00 194 THR A C 1
ATOM 1519 O O . THR A 1 194 ? -6.485 4.093 -10.241 1.00 92.00 194 THR A O 1
ATOM 1522 N N . PRO A 1 195 ? -8.226 5.529 -10.141 1.00 94.25 195 PRO A N 1
ATOM 1523 C CA . PRO A 1 195 ? -9.238 4.504 -10.373 1.00 94.25 195 PRO A CA 1
ATOM 1524 C C . PRO A 1 195 ? -8.917 3.625 -11.586 1.00 94.25 195 PRO A C 1
ATOM 1526 O O . PRO A 1 195 ? -8.983 2.401 -11.496 1.00 94.25 195 PRO A O 1
ATOM 1529 N N . GLU A 1 196 ? -8.498 4.221 -12.700 1.00 93.31 196 GLU A N 1
ATOM 1530 C CA . GLU A 1 196 ? -8.137 3.504 -13.924 1.00 93.31 196 GLU A CA 1
ATOM 1531 C C . GLU A 1 196 ? -6.931 2.582 -13.706 1.00 93.31 196 GLU A C 1
ATOM 1533 O O . GLU A 1 196 ? -6.948 1.432 -14.148 1.00 93.31 196 GLU A O 1
ATOM 1538 N N . GLY A 1 197 ? -5.908 3.050 -12.983 1.00 92.00 197 GLY A N 1
ATOM 1539 C CA . GLY A 1 197 ? -4.728 2.254 -12.643 1.00 92.00 197 GLY A CA 1
ATOM 1540 C C . GLY A 1 197 ? -5.065 1.059 -11.750 1.00 92.00 197 GLY A C 1
ATOM 1541 O O . GLY A 1 197 ? -4.593 -0.053 -11.995 1.00 92.00 197 GLY A O 1
ATOM 1542 N N . VAL A 1 198 ? -5.941 1.251 -10.761 1.00 93.50 198 VAL A N 1
ATOM 1543 C CA . VAL A 1 198 ? -6.416 0.174 -9.875 1.00 93.50 198 VAL A CA 1
ATOM 1544 C C . VAL A 1 198 ? -7.194 -0.881 -10.661 1.00 93.50 198 VAL A C 1
ATOM 1546 O O . VAL A 1 198 ? -6.948 -2.076 -10.487 1.00 93.50 198 VAL A O 1
ATOM 1549 N N . HIS A 1 199 ? -8.073 -0.467 -11.578 1.00 93.38 199 HIS A N 1
ATOM 1550 C CA . HIS A 1 199 ? -8.805 -1.395 -12.446 1.00 93.38 199 HIS A CA 1
ATOM 1551 C C . HIS A 1 199 ? -7.882 -2.137 -13.426 1.00 93.38 199 HIS A C 1
ATOM 1553 O O . HIS A 1 199 ? -8.074 -3.331 -13.660 1.00 93.38 199 HIS A O 1
ATOM 1559 N N . ALA A 1 200 ? -6.853 -1.473 -13.961 1.00 92.50 200 ALA A N 1
ATOM 1560 C CA . ALA A 1 200 ? -5.854 -2.109 -14.821 1.00 92.50 200 ALA A CA 1
ATOM 1561 C C . ALA A 1 200 ? -5.046 -3.183 -14.069 1.00 92.50 200 ALA A C 1
ATOM 1563 O O . ALA A 1 200 ? -4.834 -4.282 -14.586 1.00 92.50 200 ALA A O 1
ATOM 1564 N N . ILE A 1 201 ? -4.651 -2.901 -12.824 1.00 91.38 201 ILE A N 1
ATOM 1565 C CA . ILE A 1 201 ? -3.985 -3.865 -11.937 1.00 91.38 201 ILE A CA 1
ATOM 1566 C C . ILE A 1 201 ? -4.924 -5.028 -11.584 1.00 91.38 201 ILE A C 1
ATOM 1568 O O . ILE A 1 201 ? -4.519 -6.190 -11.659 1.00 91.38 201 ILE A O 1
ATOM 1572 N N . TYR A 1 202 ? -6.191 -4.746 -11.267 1.00 93.44 202 TYR A N 1
ATOM 1573 C CA . TYR A 1 202 ? -7.213 -5.772 -11.037 1.00 93.44 202 TYR A CA 1
ATOM 1574 C C . TYR A 1 202 ? -7.347 -6.727 -12.230 1.00 93.44 202 TYR A C 1
ATOM 1576 O O . TYR A 1 202 ? -7.312 -7.944 -12.040 1.00 93.44 202 TYR A O 1
ATOM 1584 N N . ALA A 1 203 ? -7.419 -6.201 -13.456 1.00 93.62 203 ALA A N 1
ATOM 1585 C CA . ALA A 1 203 ? -7.539 -7.008 -14.671 1.00 93.62 203 ALA A CA 1
ATOM 1586 C C . ALA A 1 203 ? -6.362 -7.983 -14.875 1.00 93.62 203 ALA A C 1
ATOM 1588 O O . ALA A 1 203 ? -6.525 -9.030 -15.500 1.00 93.62 203 ALA A O 1
ATOM 1589 N N . LYS A 1 204 ? -5.185 -7.681 -14.313 1.00 93.88 204 LYS A N 1
ATOM 1590 C CA . LYS A 1 204 ? -4.005 -8.562 -14.333 1.00 93.88 204 LYS A CA 1
ATOM 1591 C C . LYS A 1 204 ? -3.977 -9.578 -13.179 1.00 93.88 204 LYS A C 1
ATOM 1593 O O . LYS A 1 204 ? -3.212 -10.537 -13.242 1.00 93.88 204 LYS A O 1
ATOM 1598 N N . MET A 1 205 ? -4.810 -9.402 -12.148 1.00 94.94 205 MET A N 1
ATOM 1599 C CA . MET A 1 205 ? -4.849 -10.218 -10.920 1.00 94.94 205 MET A CA 1
ATOM 1600 C C . MET A 1 205 ? -6.221 -10.866 -10.657 1.00 94.94 205 MET A C 1
ATOM 1602 O O . MET A 1 205 ? -6.563 -11.157 -9.508 1.00 94.94 205 MET A O 1
ATOM 1606 N N . LEU A 1 206 ? -7.009 -11.130 -11.707 1.00 92.25 206 LEU A N 1
ATOM 1607 C CA . LEU A 1 206 ? -8.386 -11.649 -11.606 1.00 92.25 206 LEU A CA 1
ATOM 1608 C C . LEU A 1 206 ? -8.525 -12.915 -10.741 1.00 92.25 206 LEU A C 1
ATOM 1610 O O . LEU A 1 206 ? -9.550 -13.106 -10.091 1.00 92.25 206 LEU A O 1
ATOM 1614 N N . ASN A 1 207 ? -7.494 -13.764 -10.705 1.00 91.69 207 ASN A N 1
ATOM 1615 C CA . ASN A 1 207 ? -7.501 -15.015 -9.938 1.00 91.69 207 ASN A CA 1
ATOM 1616 C C . ASN A 1 207 ? -7.437 -14.803 -8.413 1.00 91.69 207 ASN A C 1
ATOM 1618 O O . ASN A 1 207 ? -7.874 -15.669 -7.648 1.00 91.69 207 ASN A O 1
ATOM 1622 N N . SER A 1 208 ? -6.902 -13.660 -7.981 1.00 93.62 208 SER A N 1
ATOM 1623 C CA . SER A 1 208 ? -6.535 -13.391 -6.586 1.00 93.62 208 SER A CA 1
ATOM 1624 C C . SER A 1 208 ? -7.301 -12.246 -5.962 1.00 93.62 208 SER A C 1
ATOM 1626 O O . SER A 1 208 ? -7.600 -12.291 -4.767 1.00 93.62 208 SER A O 1
ATOM 1628 N N . VAL A 1 209 ? -7.683 -11.242 -6.750 1.00 94.12 209 VAL A N 1
ATOM 1629 C CA . VAL A 1 209 ? -8.521 -10.157 -6.245 1.00 94.12 209 VAL A CA 1
ATOM 1630 C C . VAL A 1 209 ? -9.912 -10.699 -5.942 1.00 94.12 209 VAL A C 1
ATOM 1632 O O . VAL A 1 209 ? -10.616 -11.190 -6.820 1.00 94.12 209 VAL A O 1
ATOM 1635 N N . ARG A 1 210 ? -10.300 -10.614 -4.672 1.00 92.00 210 ARG A N 1
ATOM 1636 C CA . ARG A 1 210 ? -11.629 -10.977 -4.176 1.00 92.00 210 ARG A CA 1
ATOM 1637 C C . ARG A 1 210 ? -12.538 -9.769 -4.100 1.00 92.00 210 ARG A C 1
ATOM 1639 O O . ARG A 1 210 ? -13.735 -9.912 -4.293 1.00 92.00 210 ARG A O 1
ATOM 1646 N N . SER A 1 211 ? -11.997 -8.579 -3.862 1.00 91.31 211 SER A N 1
ATOM 1647 C CA . SER A 1 211 ? -12.819 -7.378 -3.895 1.00 91.31 211 SER A CA 1
ATOM 1648 C C . SER A 1 211 ? -12.058 -6.154 -4.383 1.00 91.31 211 SER A C 1
ATOM 1650 O O . SER A 1 211 ? -10.876 -6.001 -4.092 1.00 91.31 211 SER A O 1
ATOM 1652 N N . VAL A 1 212 ? -12.750 -5.294 -5.124 1.00 94.19 212 VAL A N 1
ATOM 1653 C CA . VAL A 1 212 ? -12.307 -3.955 -5.520 1.00 94.19 212 VAL A CA 1
ATOM 1654 C C . VAL A 1 212 ? -13.346 -2.993 -4.969 1.00 94.19 212 VAL A C 1
ATOM 1656 O O . VAL A 1 212 ? -14.529 -3.145 -5.264 1.00 94.19 212 VAL A O 1
ATOM 1659 N N . ARG A 1 213 ? -12.928 -2.081 -4.094 1.00 92.56 213 ARG A N 1
ATOM 1660 C CA . ARG A 1 213 ? -13.823 -1.243 -3.296 1.00 92.56 213 ARG A CA 1
ATOM 1661 C C . ARG A 1 213 ? -13.467 0.217 -3.469 1.00 92.56 213 ARG A C 1
ATOM 1663 O O . ARG A 1 213 ? -12.356 0.643 -3.140 1.00 92.56 213 ARG A O 1
ATOM 1670 N N . ARG A 1 214 ? -14.441 0.998 -3.915 1.00 95.12 214 ARG A N 1
ATOM 1671 C CA . ARG A 1 214 ? -14.298 2.446 -3.964 1.00 95.12 214 ARG A CA 1
ATOM 1672 C C . ARG A 1 214 ? -14.695 3.021 -2.615 1.00 95.12 214 ARG A C 1
ATOM 1674 O O . ARG A 1 214 ? -15.749 2.698 -2.068 1.00 95.12 214 ARG A O 1
ATOM 1681 N N . ILE A 1 215 ? -13.881 3.919 -2.075 1.00 94.62 215 ILE A N 1
ATOM 1682 C CA . ILE A 1 215 ? -14.255 4.615 -0.846 1.00 94.62 215 ILE A CA 1
ATOM 1683 C C . ILE A 1 215 ? -15.489 5.480 -1.102 1.00 94.62 215 ILE A C 1
ATOM 1685 O O . ILE A 1 215 ? -15.547 6.251 -2.059 1.00 94.62 215 ILE A O 1
ATOM 1689 N N . SER A 1 216 ? -16.486 5.352 -0.225 1.00 91.00 216 SER A N 1
ATOM 1690 C CA . SER A 1 216 ? -17.779 6.037 -0.305 1.00 91.00 216 SER A CA 1
ATOM 1691 C C . SER A 1 216 ? -17.679 7.518 0.086 1.00 91.00 216 SER A C 1
ATOM 1693 O O . SER A 1 216 ? -18.398 7.984 0.965 1.00 91.00 216 SER A O 1
ATOM 1695 N N . SER A 1 217 ? -16.756 8.250 -0.538 1.00 91.75 217 SER A N 1
ATOM 1696 C CA . SER A 1 217 ? -16.578 9.694 -0.412 1.00 91.75 217 SER A CA 1
ATOM 1697 C C . SER A 1 217 ? -15.997 10.249 -1.713 1.00 91.75 217 SER A C 1
ATOM 1699 O O . SER A 1 217 ? -14.942 9.826 -2.181 1.00 91.75 217 SER A O 1
ATOM 1701 N N . ALA A 1 218 ? -16.698 11.218 -2.306 1.00 89.88 218 ALA A N 1
ATOM 1702 C CA . ALA A 1 218 ? -16.365 11.765 -3.622 1.00 89.88 218 ALA A CA 1
ATOM 1703 C C . ALA A 1 218 ? -15.043 12.552 -3.662 1.00 89.88 218 ALA A C 1
ATOM 1705 O O . ALA A 1 218 ? -14.559 12.852 -4.747 1.00 89.88 218 ALA A O 1
ATOM 1706 N N . LYS A 1 219 ? -14.489 12.915 -2.498 1.00 89.62 219 LYS A N 1
ATOM 1707 C CA . LYS A 1 219 ? -13.241 13.686 -2.371 1.00 89.62 219 LYS A CA 1
ATOM 1708 C C . LYS A 1 219 ? -12.076 12.866 -1.813 1.00 89.62 219 LYS A C 1
ATOM 1710 O O . LYS A 1 219 ? -10.989 13.415 -1.659 1.00 89.62 219 LYS A O 1
ATOM 1715 N N . PHE A 1 220 ? -12.315 11.592 -1.490 1.00 91.06 220 PHE A N 1
ATOM 1716 C CA . PHE A 1 220 ? -11.298 10.723 -0.912 1.00 91.06 220 PHE A CA 1
ATOM 1717 C C . PHE A 1 220 ? -10.201 10.458 -1.949 1.00 91.06 220 PHE A C 1
ATOM 1719 O O . PHE A 1 220 ? -10.475 9.960 -3.047 1.00 91.06 220 PHE A O 1
ATOM 1726 N N . ASN A 1 221 ? -8.973 10.819 -1.604 1.00 91.50 221 ASN A N 1
ATOM 1727 C CA . ASN A 1 221 ? -7.769 10.714 -2.418 1.00 91.50 221 ASN A CA 1
ATOM 1728 C C . ASN A 1 221 ? -6.681 9.898 -1.693 1.00 91.50 221 ASN A C 1
ATOM 1730 O O . ASN A 1 221 ? -6.919 9.304 -0.644 1.00 91.50 221 ASN A O 1
ATOM 1734 N N . HIS A 1 222 ? -5.477 9.870 -2.265 1.00 89.75 222 HIS A N 1
ATOM 1735 C CA . HIS A 1 222 ? -4.355 9.070 -1.777 1.00 89.75 222 HIS A CA 1
ATOM 1736 C C . HIS A 1 222 ? -3.997 9.308 -0.305 1.00 89.75 222 HIS A C 1
ATOM 1738 O O . HIS A 1 222 ? -3.766 8.374 0.458 1.00 89.75 222 HIS A O 1
ATOM 1744 N N . PHE A 1 223 ? -3.947 10.575 0.103 1.00 86.94 223 PHE A N 1
ATOM 1745 C CA . PHE A 1 223 ? -3.480 10.964 1.430 1.00 86.94 223 PHE A CA 1
ATOM 1746 C C . PHE A 1 223 ? -4.556 10.790 2.501 1.00 86.94 223 PHE A C 1
ATOM 1748 O O . PHE A 1 223 ? -4.239 10.652 3.682 1.00 86.94 223 PHE A O 1
ATOM 1755 N N . ASP A 1 224 ? -5.823 10.714 2.098 1.00 88.62 224 ASP A N 1
ATOM 1756 C CA . ASP A 1 224 ? -6.931 10.473 3.018 1.00 88.62 224 ASP A CA 1
ATOM 1757 C C . ASP A 1 224 ? -6.835 9.095 3.693 1.00 88.62 224 ASP A C 1
ATOM 1759 O O . ASP A 1 224 ? -7.270 8.950 4.835 1.00 88.62 224 ASP A O 1
ATOM 1763 N N . PHE A 1 225 ? -6.188 8.109 3.057 1.00 88.00 225 PHE A N 1
ATOM 1764 C CA . PHE A 1 225 ? -5.878 6.818 3.688 1.00 88.00 225 PHE A CA 1
ATOM 1765 C C . PHE A 1 225 ? -4.944 6.940 4.900 1.00 88.00 225 PHE A C 1
ATOM 1767 O O . PHE A 1 225 ? -4.956 6.061 5.756 1.00 88.00 225 PHE A O 1
ATOM 1774 N N . LEU A 1 226 ? -4.141 8.006 4.979 1.00 82.88 226 LEU A N 1
ATOM 1775 C CA . LEU A 1 226 ? -3.204 8.229 6.080 1.00 82.88 226 LEU A CA 1
ATOM 1776 C C . LEU A 1 226 ? -3.790 9.117 7.173 1.00 82.88 226 LEU A C 1
ATOM 1778 O O . LEU A 1 226 ? -3.537 8.879 8.350 1.00 82.88 226 LEU A O 1
ATOM 1782 N N . ILE A 1 227 ? -4.534 10.159 6.794 1.00 81.50 227 ILE A N 1
ATOM 1783 C CA . ILE A 1 227 ? -4.848 11.251 7.726 1.00 81.50 227 ILE A CA 1
ATOM 1784 C C . ILE A 1 227 ? -6.310 11.686 7.771 1.00 81.50 227 ILE A C 1
ATOM 1786 O O . ILE A 1 227 ? -6.658 12.580 8.546 1.00 81.50 227 ILE A O 1
ATOM 1790 N N . SER A 1 228 ? -7.189 11.091 6.963 1.00 84.88 228 SER A N 1
ATOM 1791 C CA . SER A 1 228 ? -8.583 11.523 6.954 1.00 84.88 228 SER A CA 1
ATOM 1792 C C . SER A 1 228 ? -9.217 11.329 8.327 1.00 84.88 228 SER A C 1
ATOM 1794 O O . SER A 1 228 ? -9.140 10.262 8.938 1.00 84.88 228 SER A O 1
ATOM 1796 N N . GLY A 1 229 ? -9.944 12.349 8.788 1.00 82.50 229 GLY A N 1
ATOM 1797 C CA . GLY A 1 229 ? -10.763 12.242 9.993 1.00 82.50 229 GLY A CA 1
ATOM 1798 C C . GLY A 1 229 ? -11.838 11.149 9.911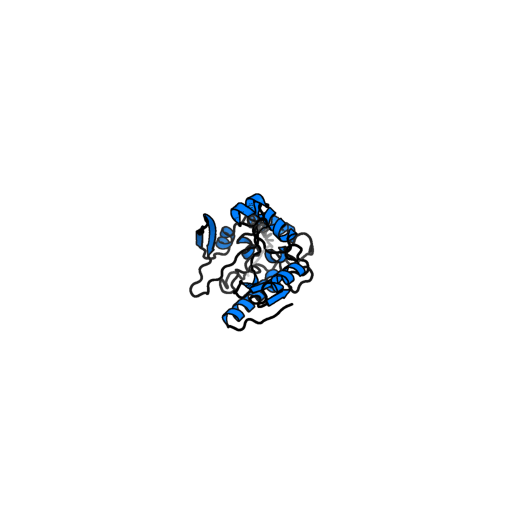 1.00 82.50 229 GLY A C 1
ATOM 1799 O O . GLY A 1 229 ? -12.327 10.725 10.955 1.00 82.50 229 GLY A O 1
ATOM 1800 N N . GLU A 1 230 ? -12.170 10.689 8.702 1.00 86.75 230 GLU A N 1
ATOM 1801 C CA . GLU A 1 230 ? -13.193 9.679 8.417 1.00 86.75 230 GLU A CA 1
ATOM 1802 C C . GLU A 1 230 ? -12.599 8.293 8.097 1.00 86.75 230 GLU A C 1
ATOM 1804 O O . GLU A 1 230 ? -13.359 7.344 7.875 1.00 86.75 230 GLU A O 1
ATOM 1809 N N . VAL A 1 231 ? -11.263 8.142 8.100 1.00 88.75 231 VAL A N 1
ATOM 1810 C CA . VAL A 1 231 ? -10.572 6.901 7.689 1.00 88.75 231 VAL A CA 1
ATOM 1811 C C . VAL A 1 231 ? -11.039 5.681 8.481 1.00 88.75 231 VAL A C 1
ATOM 1813 O O . VAL A 1 231 ? -11.204 4.606 7.908 1.00 88.75 231 VAL A O 1
ATOM 1816 N N . LYS A 1 232 ? -11.361 5.854 9.771 1.00 88.12 232 LYS A N 1
ATOM 1817 C CA . LYS A 1 232 ? -11.889 4.770 10.605 1.00 88.12 232 LYS A CA 1
ATOM 1818 C C . LYS A 1 232 ? -13.162 4.176 10.010 1.00 88.12 232 LYS A C 1
ATOM 1820 O O . LYS A 1 232 ? -13.215 2.996 9.686 1.00 88.12 232 LYS A O 1
ATOM 1825 N N . THR A 1 233 ? -14.160 5.029 9.810 1.00 91.19 233 THR A N 1
ATOM 1826 C CA . THR A 1 233 ? -15.488 4.623 9.339 1.00 91.19 233 THR A CA 1
ATOM 1827 C C . THR A 1 233 ? -15.503 4.222 7.865 1.00 91.19 233 THR A C 1
ATOM 1829 O O . THR A 1 233 ? -16.252 3.335 7.454 1.00 91.19 233 THR A O 1
ATOM 1832 N N . LEU A 1 234 ? -14.687 4.881 7.038 1.00 92.25 234 LEU A N 1
ATOM 1833 C CA . LEU A 1 234 ? -14.697 4.674 5.594 1.00 92.25 234 LEU A CA 1
ATOM 1834 C C . LEU A 1 234 ? -13.804 3.511 5.152 1.00 92.25 234 LEU A C 1
ATOM 1836 O O . LEU A 1 234 ? -14.121 2.903 4.125 1.00 92.25 234 LEU A O 1
ATOM 1840 N N . VAL A 1 235 ? -12.749 3.200 5.916 1.00 92.06 235 VAL A N 1
ATOM 1841 C CA . VAL A 1 235 ? -11.712 2.213 5.577 1.00 92.06 235 VAL A CA 1
ATOM 1842 C C . VAL A 1 235 ? -11.524 1.179 6.691 1.00 92.06 235 VAL A C 1
ATOM 1844 O O . VAL A 1 235 ? -11.811 0.007 6.460 1.00 92.06 235 VAL A O 1
ATOM 1847 N N . ASN A 1 236 ? -11.066 1.582 7.883 1.00 90.62 236 ASN A N 1
ATOM 1848 C CA . ASN A 1 236 ? -10.554 0.647 8.901 1.00 90.62 236 ASN A CA 1
ATOM 1849 C C . ASN A 1 236 ? -11.621 -0.334 9.404 1.00 90.62 236 ASN A C 1
ATOM 1851 O O . ASN A 1 236 ? -11.386 -1.540 9.402 1.00 90.62 236 ASN A O 1
ATOM 1855 N N . ASP A 1 237 ? -12.810 0.155 9.760 1.00 90.44 237 ASP A N 1
ATOM 1856 C CA . ASP A 1 237 ? -13.898 -0.686 10.279 1.00 90.44 237 ASP A CA 1
ATOM 1857 C C . ASP A 1 237 ? -14.352 -1.710 9.225 1.00 90.44 237 ASP A C 1
ATOM 1859 O O . ASP A 1 237 ? -14.547 -2.889 9.520 1.00 90.44 237 ASP A O 1
ATOM 1863 N N . LYS A 1 238 ? -14.427 -1.286 7.956 1.00 90.62 238 LYS A N 1
ATOM 1864 C CA . LYS A 1 238 ? -14.765 -2.166 6.826 1.00 90.62 238 LYS A CA 1
ATOM 1865 C C . LYS A 1 238 ? -13.659 -3.182 6.540 1.00 90.62 238 LYS A C 1
ATOM 1867 O O . LYS A 1 238 ? -13.947 -4.313 6.158 1.00 90.62 238 LYS A O 1
ATOM 1872 N N . LEU A 1 239 ? -12.392 -2.791 6.688 1.00 89.88 239 LEU A N 1
ATOM 1873 C CA . LEU A 1 239 ? -11.253 -3.695 6.538 1.00 89.88 239 LEU A CA 1
ATOM 1874 C C . LEU A 1 239 ? -11.299 -4.800 7.598 1.00 89.88 239 LEU A C 1
ATOM 1876 O O . LEU A 1 239 ? -11.189 -5.969 7.235 1.00 89.88 239 LEU A O 1
ATOM 1880 N N . ILE A 1 240 ? -11.516 -4.445 8.867 1.00 89.62 240 ILE A N 1
ATOM 1881 C CA . ILE A 1 240 ? -11.634 -5.407 9.974 1.00 89.62 240 ILE A CA 1
ATOM 1882 C C . ILE A 1 240 ? -12.786 -6.384 9.708 1.00 89.62 240 ILE A C 1
ATOM 1884 O O . ILE A 1 240 ? -12.573 -7.595 9.744 1.00 89.62 240 ILE A O 1
ATOM 1888 N N . GLU A 1 241 ? -13.963 -5.887 9.315 1.00 90.25 241 GLU A N 1
ATOM 1889 C CA . GLU A 1 241 ? -15.113 -6.732 8.959 1.00 90.25 241 GLU A CA 1
ATOM 1890 C C . GLU A 1 241 ? -14.777 -7.731 7.832 1.00 90.25 241 GLU A C 1
ATOM 1892 O O . GLU A 1 241 ? -15.160 -8.903 7.872 1.00 90.25 241 GLU A O 1
ATOM 1897 N N . LEU A 1 242 ? -14.041 -7.298 6.802 1.00 89.50 242 LEU A N 1
ATOM 1898 C CA . LEU A 1 242 ? -13.625 -8.184 5.709 1.00 89.50 242 LEU A CA 1
ATOM 1899 C C . LEU A 1 242 ? -12.566 -9.196 6.148 1.00 89.50 242 LEU A C 1
ATOM 1901 O O . LEU A 1 242 ? -12.597 -10.336 5.680 1.00 89.50 242 LEU A O 1
ATOM 1905 N N . MET A 1 243 ? -11.653 -8.813 7.041 1.00 87.88 243 MET A N 1
ATOM 1906 C CA . MET A 1 243 ? -10.683 -9.737 7.626 1.00 87.88 243 MET A CA 1
ATOM 1907 C C . MET A 1 243 ? -11.392 -10.831 8.425 1.00 87.88 243 MET A C 1
ATOM 1909 O O . MET A 1 243 ? -11.091 -12.007 8.234 1.00 87.88 243 MET A O 1
ATOM 1913 N N . GLU A 1 244 ? -12.383 -10.486 9.246 1.00 89.62 244 GLU A N 1
ATOM 1914 C CA . GLU A 1 244 ? -13.204 -11.460 9.977 1.00 89.62 244 GLU A CA 1
ATOM 1915 C C . GLU A 1 244 ? -13.968 -12.389 9.027 1.00 89.62 244 GLU A C 1
ATOM 1917 O O . GLU A 1 244 ? -13.908 -13.612 9.166 1.00 89.62 244 GLU A O 1
ATOM 1922 N N . LYS A 1 245 ? -14.602 -11.844 7.981 1.00 90.25 245 LYS A N 1
ATOM 1923 C CA . LYS A 1 245 ? -15.266 -12.659 6.948 1.00 90.25 245 LYS A CA 1
ATOM 1924 C C . LYS A 1 245 ? -14.298 -13.590 6.226 1.00 90.25 245 LYS A C 1
ATOM 1926 O O . LYS A 1 245 ? -14.661 -14.726 5.932 1.00 90.25 245 LYS A O 1
ATOM 1931 N N . PHE A 1 246 ? -13.082 -13.140 5.926 1.00 87.94 246 PHE A N 1
ATOM 1932 C CA . PHE A 1 246 ? -12.043 -13.984 5.335 1.00 87.94 246 PHE A CA 1
ATOM 1933 C C . PHE A 1 246 ? -11.663 -15.142 6.249 1.00 87.94 246 PHE A C 1
ATOM 1935 O O . PHE A 1 246 ? -11.631 -16.292 5.813 1.00 87.94 246 PHE A O 1
ATOM 1942 N N . LEU A 1 247 ? -11.447 -14.840 7.523 1.00 87.56 247 LEU A N 1
ATOM 1943 C CA . LEU A 1 247 ? -11.124 -15.809 8.560 1.00 87.56 247 LEU A CA 1
ATOM 1944 C C . LEU A 1 247 ? -12.231 -16.854 8.787 1.00 87.56 247 LEU A C 1
ATOM 1946 O O . LEU A 1 247 ? -11.924 -17.987 9.155 1.00 87.56 247 LEU A O 1
ATOM 1950 N N . ASP A 1 248 ? -13.482 -16.484 8.525 1.00 91.12 248 ASP A N 1
ATOM 1951 C CA . ASP A 1 248 ? -14.665 -17.351 8.558 1.00 91.12 248 ASP A CA 1
ATOM 1952 C C . ASP A 1 248 ? -14.904 -18.144 7.258 1.00 91.12 248 ASP A C 1
ATOM 1954 O O . ASP A 1 248 ? -15.855 -18.924 7.177 1.00 91.12 248 ASP A O 1
ATOM 1958 N N . GLY A 1 249 ? -14.099 -17.927 6.210 1.00 89.31 249 GLY A N 1
ATOM 1959 C CA . GLY A 1 249 ? -14.322 -18.518 4.884 1.00 89.31 249 GLY A CA 1
ATOM 1960 C C . GLY A 1 249 ? -15.514 -17.919 4.126 1.00 89.31 249 GLY A C 1
ATOM 1961 O O . GLY A 1 249 ? -16.025 -18.532 3.191 1.00 89.31 249 GLY A O 1
ATOM 1962 N N . LYS A 1 250 ? -15.967 -16.725 4.521 1.00 90.00 250 LYS A N 1
ATOM 1963 C CA . LYS A 1 250 ? -17.150 -16.014 4.003 1.00 90.00 250 LYS A CA 1
ATOM 1964 C C . LYS A 1 250 ? -16.796 -14.709 3.280 1.00 90.00 250 LYS A C 1
ATOM 1966 O O . LYS A 1 250 ? -17.650 -13.830 3.155 1.00 90.00 250 LYS A O 1
ATOM 1971 N N . LEU A 1 251 ? -15.545 -14.531 2.844 1.00 87.81 251 LEU A N 1
ATOM 1972 C CA . LEU A 1 251 ? -15.138 -13.306 2.152 1.00 87.81 251 LEU A CA 1
ATOM 1973 C C . LEU A 1 251 ? -15.936 -13.153 0.844 1.00 87.81 251 LEU A C 1
ATOM 1975 O O . LEU A 1 251 ? -15.858 -14.038 -0.013 1.00 87.81 251 LEU A O 1
ATOM 1979 N N . PRO A 1 252 ? -16.700 -12.060 0.667 1.00 81.81 252 PRO A N 1
ATOM 1980 C CA . PRO A 1 252 ? -17.522 -11.889 -0.518 1.00 81.81 252 PRO A CA 1
ATOM 1981 C C . PRO A 1 252 ? -16.668 -11.506 -1.731 1.00 81.81 252 PRO A C 1
ATOM 1983 O O . PRO A 1 252 ? -15.630 -10.856 -1.595 1.00 81.81 252 PRO A O 1
ATOM 1986 N N . TYR A 1 253 ? -17.147 -11.870 -2.923 1.00 84.12 253 TYR A N 1
ATOM 1987 C CA . TYR A 1 253 ? -16.596 -11.371 -4.180 1.00 84.12 253 TYR A CA 1
ATOM 1988 C C . TYR A 1 253 ? -17.373 -10.128 -4.632 1.00 84.12 253 TYR A C 1
ATOM 1990 O O . TYR A 1 253 ? -18.535 -10.252 -5.017 1.00 84.12 253 TYR A O 1
ATOM 1998 N N . ILE A 1 254 ? -16.775 -8.935 -4.539 1.00 81.88 254 ILE A N 1
ATOM 1999 C CA . ILE A 1 254 ? -17.447 -7.653 -4.848 1.00 81.88 254 ILE A CA 1
ATOM 2000 C C . ILE A 1 254 ? -16.506 -6.733 -5.624 1.00 81.88 254 ILE A C 1
ATOM 2002 O O . ILE A 1 254 ? -15.439 -6.399 -5.114 1.00 81.88 254 ILE A O 1
ATOM 2006 N N . ILE A 1 255 ? -16.928 -6.270 -6.799 1.00 80.25 255 ILE A N 1
ATOM 2007 C CA . ILE A 1 255 ? -16.200 -5.309 -7.639 1.00 80.25 255 ILE A CA 1
ATOM 2008 C C . ILE A 1 255 ? -17.067 -4.044 -7.769 1.00 80.25 255 ILE A C 1
ATOM 2010 O O . ILE A 1 255 ? -18.212 -4.151 -8.211 1.00 80.25 255 ILE A O 1
ATOM 2014 N N . GLU A 1 256 ? -16.547 -2.889 -7.337 1.00 76.31 256 GLU A N 1
ATOM 2015 C CA . GLU A 1 256 ? -17.202 -1.561 -7.338 1.00 76.31 256 GLU A CA 1
ATOM 2016 C C . GLU A 1 256 ? -16.553 -0.561 -8.299 1.00 76.31 256 GLU A C 1
ATOM 2018 O O . GLU A 1 256 ? -15.306 -0.572 -8.406 1.00 76.31 256 GLU A O 1
#

Sequence (256 aa):
MCEFGRSTRCIIGAMVIVISLTGAQSEQRYKWTTMDWLQHLNYSHEVHNVTSADGYQLQLQRLPRVGARPVLLVHGLLGSSLGWLCLGPSKSLDAGEDAGADAAAQLQQAHQLLLIGHSQLLEIFNYDYLLQGGSTRELRHLQQIWKSGDFISYDYGPIENMQIYHSVEAINYNLSGISVPIILYFGQTDAIATPEGVHAIYAKMLNSVRSVRRISSAKFNHFDFLISGEVKTLVNDKLIELMEKFLDGKLPYIIE

Secondary structure (DSSP, 8-state):
---------------------TTHHHHHHTT--HHHHHHHTT---EEEEEE-TTS-EEEEEE---TTPPP----PPTTB-GGGGTTT-TTTSTT--TTS-TTS-SS---------TTTHHHHHHHH-TTTBPP--HHHHHHHHHHHHHTS-B-----HHHHHHHHSSSSPPBP-GGG--S-EEEEE-TT-SSS-HHHHHHHHHH-TTTEEEEEE-S-TT--TTHHHH-TTHIIIIIHHHHHHHHHHHTT----EE-

Organism: Drosophila grimshawi (NCBI:txid7222)

pLDDT: mean 77.23, std 21.95, range [25.28, 98.31]

Radius of gyration: 25.93 Å; chains: 1; bounding box: 56×61×101 Å

InterPro domains:
  IPR006693 Partial AB-hydrolase lipase domain [PF04083] (36-86)
  IPR029058 Alpha/Beta hydrolase fold [G3DSA:3.40.50.1820] (22-107)
  IPR029058 Alpha/Beta hydrolase fold [G3DSA:3.40.50.1820] (116-246)
  IPR029058 Alpha/Beta hydrolase fold [SSF53474] (30-120)
  IPR029058 Alpha/Beta hydrolase fold [SSF53474] (127-244)

Foldseek 3Di:
DDDDDDDDDDDPPPPPPPPPPPVVVVLVLLADDPVNQCVVLVFDWDWDWDQDPVGDTDIDIDRDDPPDDDDDDDDDDQFDPCLQDSQHLVAHLPNDPPSDPPVPPDDDDDDDDDPPDPVQVVSCVSRPHGGHDDDPQVVVQLVVCVVVLAAWDRQPAQPVCCVVVVGRGTDGDQLCPDQAADAAEAEPPAPSCHPVSSVVSCVSHVNRYQEYDYFPDNPDYDCCCRGPPCNCVRPSVVVVVQVVCVVVVNRHRYYD